Protein AF-B3S9H8-F1 (afdb_monomer)

Solvent-accessible surface area (backbone atoms only — not comparable to full-atom values): 16394 Å² total; per-residue (Å²): 114,69,67,78,84,51,76,17,73,40,35,50,63,44,79,54,96,77,39,76,46,43,51,44,41,94,51,32,35,65,80,36,15,77,39,72,38,52,46,75,79,59,62,29,33,81,78,18,48,66,40,72,44,94,97,41,60,46,39,52,47,41,86,64,30,32,64,79,33,16,76,38,73,58,64,59,43,72,93,58,76,38,28,85,84,22,49,66,38,72,44,100,90,44,60,44,39,48,48,44,91,50,35,36,68,79,38,19,74,41,76,44,52,68,61,46,63,74,67,67,35,32,83,86,22,49,69,39,76,41,102,88,46,58,44,41,53,46,42,74,24,35,33,66,81,32,19,74,42,72,64,47,61,52,56,36,63,63,32,33,83,79,20,50,62,47,77,46,78,56,97,89,39,83,40,60,47,41,50,49,40,92,59,32,33,64,80,34,19,75,37,72,47,70,74,79,74,56,38,52,92,71,60,66,48,25,87,82,38,50,67,42,72,47,102,91,24,60,48,46,48,53,34,102,58,32,38,69,82,36,21,74,41,68,67,53,65,52,76,75,59,65,36,32,61,86,49,77,64,59,40,45,68,42,84,54,97,94,38,59,40,40,48,48,47,95,62,32,37,66,77,33,23,76,41,57,65,78,67,77,80,74,83,84,125

InterPro domains:
  IPR000152 EGF-type aspartate/asparagine hydroxylation site [PS00010] (50-61)
  IPR000152 EGF-type aspartate/asparagine hydroxylation site [PS00010] (211-222)
  IPR000742 EGF-like domain [PF00008] (39-67)
  IPR000742 EGF-like domain [PF00008] (116-146)
  IPR000742 EGF-like domain [PS00022] (22-33)
  IPR000742 EGF-like domain [PS00022] (59-70)
  IPR000742 EGF-like domain [PS00022] (97-108)
  IPR000742 EGF-like domain [PS00022] (136-147)
  IPR000742 EGF-like domain [PS00022] (178-189)
  IPR000742 EGF-like domain [PS00022] (220-231)
  IPR000742 EGF-like domain [PS00022] (262-273)
  IPR000742 EGF-like domain [PS01186] (22-33)
  IPR000742 EGF-like domain [PS01186] (59-70)
  IPR000742 EGF-like domain [PS01186] (136-147)
  IPR000742 EGF-like domain [PS01186] (178-189)
  IPR000742 EGF-like domain [PS50026] (4-34)
  IPR000742 EGF-like domain [PS50026] (35-71)
  IPR000742 EGF-like domain [PS50026] (73-109)
  IPR000742 EGF-like domain [PS50026] (112-148)
  IPR000742 EGF-like domain [PS50026] (150-190)

Mean predicted aligned error: 20.18 Å

pLDDT: mean 82.58, std 9.81, range [40.62, 95.38]

Foldseek 3Di:
DDCVPNLQPAFDWDQDPNDIATDHDQQFDDRSSPH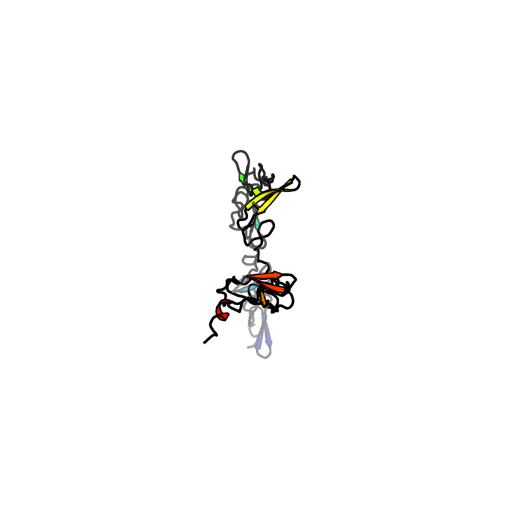GNQCSVVQAPPPWDWDDDVVHIATHADPQFDDRRSPHGNDLCVPQQLPDPWDWDADPVGIATHADPQFDDRSSPDGRDPLCVVHLADDPWDWDDDPVHIATRAQFQADDRRSPHGPADCSNVQAPPPWDWDWDADPNDTHIFTHEDPQFDDRRSPHGCPPPAEACVVVQADPPWDWDGDPRHIAIHEDPQADDRRRPHGDAQPNVPLADCVLVVPWDWDQDPRHTATDEDPQFDDRRRPHGPVVPPPPDD

Nearest PDB structures (foldseek):
  5uk5-assembly1_A  TM=3.755E-01  e=7.671E-18  Rattus norvegicus
  5fm9-assembly1_A-2  TM=3.667E-01  e=2.836E-14  Homo sapiens
  5fma-assembly2_B  TM=3.823E-01  e=6.607E-14  Homo sapiens
  4cuf-assembly1_A  TM=3.836E-01  e=8.236E-11  Homo sapiens
  4d0f-assembly1_A-2  TM=3.810E-01  e=1.601E-10  Homo sapiens

Organism: Trichoplax adhaerens (NCBI:txid10228)

Secondary structure (DSSP, 8-state):
--STT---TTEEEEEETTEEEEEEPTTEESTTS-EE-TTTT----TTPEEEEETTEEEEEPPTTEESTTS-EE--TTTT----TTPEEEEETTEEEEEPPTTEESSSS-EE--GGGSS----TTPEEEE-SSSEEEEPPTTEESTTS-EE--SGGG----TTPEEEEEEETTEEEEEEEPPTTEESTTS-EE-------GGG--S-TTPEEEEETTEEEEE--TTEESTTS-EEPPTTTT--S-GGGTT-PEEEEETTEEEEE--TTEESTTS-EEGGGGGS---

Structure (mmCIF, N/CA/C/O backbone):
data_AF-B3S9H8-F1
#
_entry.id   AF-B3S9H8-F1
#
loop_
_atom_site.group_PDB
_atom_site.id
_atom_site.type_symbol
_atom_site.label_atom_id
_atom_site.label_alt_id
_atom_site.label_comp_id
_atom_site.label_asym_id
_atom_site.label_entity_id
_atom_site.label_seq_id
_atom_site.pdbx_PDB_ins_code
_atom_site.Cartn_x
_atom_site.Cartn_y
_atom_site.Cartn_z
_atom_site.occupancy
_atom_site.B_iso_or_equiv
_atom_site.auth_seq_id
_atom_site.auth_comp_id
_atom_site.auth_asym_id
_atom_site.auth_atom_id
_atom_site.pdbx_PDB_model_num
ATOM 1 N N . GLN A 1 1 ? -71.888 -29.675 36.305 1.00 56.75 1 GLN A N 1
ATOM 2 C CA . GLN A 1 1 ? -71.492 -28.775 37.411 1.00 56.75 1 GLN A CA 1
ATOM 3 C C . GLN A 1 1 ? -72.200 -27.447 37.184 1.00 56.75 1 GLN A C 1
ATOM 5 O O . GLN A 1 1 ? -72.222 -26.997 36.050 1.00 56.75 1 GLN A O 1
ATOM 10 N N . SER A 1 2 ? -72.859 -26.897 38.202 1.00 71.75 2 SER A N 1
ATOM 11 C CA . SER A 1 2 ? -73.504 -25.573 38.150 1.00 71.75 2 SER A CA 1
ATOM 12 C C . SER A 1 2 ? -72.573 -24.557 38.818 1.00 71.75 2 SER A C 1
ATOM 14 O O . SER A 1 2 ? -71.786 -24.966 39.667 1.00 71.75 2 SER A O 1
ATOM 16 N N . CYS A 1 3 ? -72.686 -23.257 38.525 1.00 75.75 3 CYS A N 1
ATOM 17 C CA . CYS A 1 3 ? -71.990 -22.173 39.242 1.00 75.75 3 CYS A CA 1
ATOM 18 C C . CYS A 1 3 ? -72.312 -22.077 40.759 1.00 75.75 3 CYS A C 1
ATOM 20 O O . CYS A 1 3 ? -71.969 -21.086 41.403 1.00 75.75 3 CYS A O 1
ATOM 22 N N . ASN A 1 4 ? -72.942 -23.095 41.355 1.00 69.56 4 ASN A N 1
ATOM 23 C CA . ASN A 1 4 ? -73.129 -23.228 42.795 1.00 69.56 4 ASN A CA 1
ATOM 24 C C . ASN A 1 4 ? -71.764 -23.298 43.494 1.00 69.56 4 ASN A C 1
ATOM 26 O O . ASN A 1 4 ? -71.014 -24.252 43.303 1.00 69.56 4 ASN A O 1
ATOM 30 N N . GLY A 1 5 ? -71.460 -22.277 44.300 1.00 71.12 5 GLY A N 1
ATOM 31 C CA . GLY A 1 5 ? -70.202 -22.153 45.044 1.00 71.12 5 GLY A CA 1
ATOM 32 C C . GLY A 1 5 ? -69.105 -21.325 44.361 1.00 71.12 5 GLY A C 1
ATOM 33 O O . GLY A 1 5 ? -68.002 -21.289 44.885 1.00 71.12 5 GLY A O 1
ATOM 34 N N . ASN A 1 6 ? -69.397 -20.669 43.227 1.00 72.31 6 ASN A N 1
ATOM 35 C CA . ASN A 1 6 ? -68.460 -19.864 42.426 1.00 72.31 6 ASN A CA 1
ATOM 36 C C . ASN A 1 6 ? -67.083 -20.540 42.198 1.00 72.31 6 ASN A C 1
ATOM 38 O O . ASN A 1 6 ? -66.091 -20.158 42.814 1.00 72.31 6 ASN A O 1
ATOM 42 N N . PRO A 1 7 ? -66.990 -21.525 41.286 1.00 83.94 7 PRO A N 1
ATOM 43 C CA . PRO A 1 7 ? -65.743 -22.247 40.997 1.00 83.94 7 PRO A CA 1
ATOM 44 C C . PRO A 1 7 ? -64.641 -21.376 40.363 1.00 83.94 7 PRO A C 1
ATOM 46 O O . PRO A 1 7 ? -63.521 -21.847 40.171 1.00 83.94 7 PRO A O 1
ATOM 49 N N . CYS A 1 8 ? -64.949 -20.125 40.015 1.00 85.38 8 CYS A N 1
ATOM 50 C CA . CYS A 1 8 ? -64.007 -19.158 39.472 1.00 85.38 8 CYS A CA 1
ATOM 51 C C . CYS A 1 8 ? -63.391 -18.362 40.628 1.00 85.38 8 CYS A C 1
ATOM 53 O O . CYS A 1 8 ? -64.054 -17.509 41.214 1.00 85.38 8 CYS A O 1
ATOM 55 N N . MET A 1 9 ? -62.125 -18.635 40.949 1.00 85.94 9 MET A N 1
ATOM 56 C CA . MET A 1 9 ? -61.419 -18.053 42.099 1.00 85.94 9 MET A CA 1
ATOM 57 C C . MET A 1 9 ? -61.404 -16.518 42.025 1.00 85.94 9 MET A C 1
ATOM 59 O O . MET A 1 9 ? -61.872 -15.836 42.931 1.00 85.94 9 MET A O 1
ATOM 63 N N . GLN A 1 10 ? -60.890 -15.982 40.914 1.00 86.06 10 GLN A N 1
ATOM 64 C CA . GLN A 1 10 ? -60.769 -14.546 40.637 1.00 86.06 10 GLN A CA 1
ATOM 65 C C . GLN A 1 10 ? -61.516 -14.198 39.343 1.00 86.06 10 GLN A C 1
ATOM 67 O O . GLN A 1 10 ? -60.935 -13.704 38.374 1.00 86.06 10 GLN A O 1
ATOM 72 N N . GLY A 1 11 ? -62.808 -14.525 39.281 1.00 87.56 11 GLY A N 1
ATOM 73 C CA . GLY A 1 11 ? -63.618 -14.249 38.099 1.00 87.56 11 GLY A CA 1
ATOM 74 C C . GLY A 1 11 ? -65.112 -14.458 38.302 1.00 87.56 11 GLY A C 1
ATOM 75 O O . GLY A 1 11 ? -65.578 -14.827 39.380 1.00 87.56 11 GLY A O 1
ATOM 76 N N . VAL A 1 12 ? -65.855 -14.229 37.224 1.00 88.75 12 VAL A N 1
ATOM 77 C CA . VAL A 1 12 ? -67.304 -14.425 37.156 1.00 88.75 12 VAL A CA 1
ATOM 78 C C . VAL A 1 12 ? -67.599 -15.755 36.464 1.00 88.75 12 VAL A C 1
ATOM 80 O O . VAL A 1 12 ? -67.057 -16.038 35.393 1.00 88.75 12 VAL A O 1
ATOM 83 N N . CYS A 1 13 ? -68.459 -16.569 37.076 1.00 89.31 13 CYS A N 1
ATOM 84 C CA . CYS A 1 13 ? -68.877 -17.873 36.560 1.00 89.31 13 CYS A CA 1
ATOM 85 C C . CYS A 1 13 ? -70.103 -17.767 35.650 1.00 89.31 13 CYS A C 1
ATOM 87 O O . CYS A 1 13 ? -71.072 -17.087 35.987 1.00 89.31 13 CYS A O 1
ATOM 89 N N . TYR A 1 14 ? -70.097 -18.498 34.535 1.00 87.31 14 TYR A N 1
ATOM 90 C CA . TYR A 1 14 ? -71.257 -18.661 33.658 1.00 87.31 14 TYR A CA 1
ATOM 91 C C . TYR A 1 14 ? -71.408 -20.106 33.189 1.00 87.31 14 TYR A C 1
ATOM 93 O O . TYR A 1 14 ? -70.437 -20.808 32.899 1.00 87.31 14 TYR A O 1
ATOM 101 N N . ASN A 1 15 ? -72.667 -20.525 33.073 1.00 8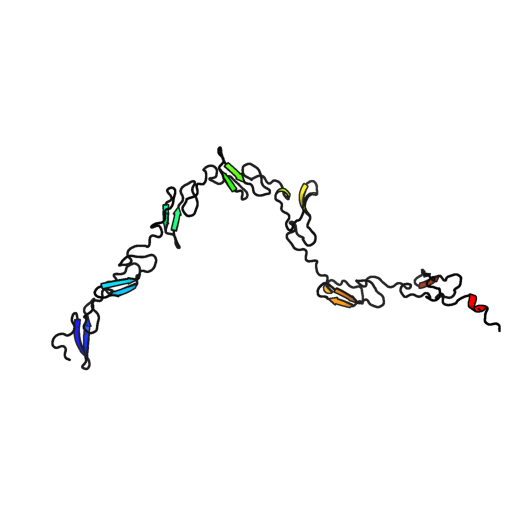5.25 15 ASN A N 1
ATOM 102 C CA . ASN A 1 15 ? -73.047 -21.802 32.488 1.00 85.25 15 ASN A CA 1
ATOM 103 C C . ASN A 1 15 ? -73.297 -21.604 30.988 1.00 85.25 15 ASN A C 1
ATOM 105 O O . ASN A 1 15 ? -74.235 -20.905 30.607 1.00 85.25 15 ASN A O 1
ATOM 109 N N . ILE A 1 16 ? -72.490 -22.238 30.136 1.00 80.62 16 ILE A N 1
ATOM 110 C CA . ILE A 1 16 ? -72.692 -22.244 28.680 1.00 80.62 16 ILE A CA 1
ATOM 111 C C . ILE A 1 16 ? -72.810 -23.697 28.230 1.00 80.62 16 ILE A C 1
ATOM 113 O O . ILE A 1 16 ? -71.872 -24.469 28.400 1.00 80.62 16 ILE A O 1
ATOM 117 N N . GLN A 1 17 ? -73.960 -24.073 27.659 1.00 79.00 17 GLN A N 1
ATOM 118 C CA . GLN A 1 17 ? -74.199 -25.406 27.074 1.00 79.00 17 GLN A CA 1
ATOM 119 C C . GLN A 1 17 ? -73.835 -26.581 28.010 1.00 79.00 17 GLN A C 1
ATOM 121 O O . GLN A 1 17 ? -73.287 -27.592 27.584 1.00 79.00 17 GLN A O 1
ATOM 126 N N . GLY A 1 18 ? -74.118 -26.446 29.310 1.00 73.88 18 GLY A N 1
ATOM 127 C CA . GLY A 1 18 ? -73.823 -27.479 30.312 1.00 73.88 18 GLY A CA 1
ATOM 128 C C . GLY A 1 18 ? -72.367 -27.528 30.799 1.00 73.88 18 GLY A C 1
ATOM 129 O O . GLY A 1 18 ? -72.065 -28.317 31.695 1.00 73.88 18 GLY A O 1
ATOM 130 N N . ALA A 1 19 ? -71.487 -26.668 30.275 1.00 76.75 19 ALA A N 1
ATOM 131 C CA . ALA A 1 19 ? -70.122 -26.477 30.753 1.00 76.75 19 ALA A CA 1
ATOM 132 C C . ALA A 1 19 ? -69.993 -25.189 31.585 1.00 76.75 19 ALA A C 1
ATOM 134 O O . ALA A 1 19 ? -70.615 -24.164 31.293 1.00 76.75 19 ALA A O 1
ATOM 135 N N . VAL A 1 20 ? -69.151 -25.244 32.618 1.00 83.19 20 VAL A N 1
ATOM 136 C CA . VAL A 1 20 ? -68.761 -24.077 33.416 1.00 83.19 20 VAL A CA 1
ATOM 137 C C . VAL A 1 20 ? -67.622 -23.365 32.701 1.00 83.19 20 VAL A C 1
ATOM 139 O O . VAL A 1 20 ? -66.620 -23.993 32.354 1.00 83.19 20 VAL A O 1
ATOM 142 N N . LYS A 1 21 ? -67.753 -22.057 32.494 1.00 87.56 21 LYS A N 1
ATOM 143 C CA . LYS A 1 21 ? -66.672 -21.223 31.966 1.00 87.56 21 LYS A CA 1
ATOM 144 C C . LYS A 1 21 ? -66.528 -19.976 32.845 1.00 87.56 21 LYS A C 1
ATOM 146 O O . LYS A 1 21 ? -67.517 -19.437 33.336 1.00 87.56 21 LYS A O 1
ATOM 151 N N . CYS A 1 22 ? -65.283 -19.571 33.080 1.00 88.88 22 CYS A N 1
ATOM 152 C CA . CYS A 1 22 ? -64.927 -18.450 33.948 1.00 88.88 22 CYS A CA 1
ATOM 153 C C . CYS A 1 22 ? -64.394 -17.273 33.126 1.00 88.88 22 CYS A C 1
ATOM 155 O O . CYS A 1 22 ? -63.537 -17.469 32.260 1.00 88.88 22 CYS A O 1
ATOM 157 N N . LEU A 1 23 ? -64.886 -16.063 33.408 1.00 89.00 23 LEU A N 1
ATOM 158 C CA . LEU A 1 23 ? -64.368 -14.804 32.859 1.00 89.00 23 LEU A CA 1
ATOM 159 C C . LEU A 1 23 ? -63.576 -14.170 33.983 1.00 89.00 23 LEU A C 1
ATOM 161 O O . LEU A 1 23 ? -64.136 -13.766 35.002 1.00 89.00 23 LEU A O 1
ATOM 165 N N . CYS A 1 24 ? -62.267 -14.155 33.814 1.00 87.62 24 CYS A N 1
ATOM 166 C CA . CYS A 1 24 ? -61.367 -13.725 34.862 1.00 87.62 24 CYS A CA 1
ATOM 167 C C . CYS A 1 24 ? -61.393 -12.209 35.029 1.00 87.62 24 CYS A C 1
ATOM 169 O O . CYS A 1 24 ? -61.541 -11.465 34.057 1.00 87.62 24 CYS A O 1
ATOM 171 N N . TYR A 1 25 ? -61.253 -11.758 36.275 1.00 86.06 25 TYR A N 1
ATOM 172 C CA . TYR A 1 25 ? -61.008 -10.353 36.569 1.00 86.06 25 TYR A CA 1
ATOM 173 C C . TYR A 1 25 ? -59.664 -9.912 35.978 1.00 86.06 25 TYR A C 1
ATOM 175 O O . TYR A 1 25 ? -58.796 -10.733 35.668 1.00 86.06 25 TYR A O 1
ATOM 183 N N . TYR A 1 26 ? -59.496 -8.599 35.804 1.00 80.19 26 TYR A N 1
ATOM 184 C CA . TYR A 1 26 ? -58.294 -8.024 35.201 1.00 80.19 26 TYR A CA 1
ATOM 185 C C . TYR A 1 26 ? -57.027 -8.500 35.934 1.00 80.19 26 TYR A C 1
ATOM 187 O O . TYR A 1 26 ? -56.916 -8.329 37.147 1.00 80.19 26 TYR A O 1
ATOM 195 N N . GLY A 1 27 ? -56.077 -9.095 35.202 1.00 77.62 27 GLY A N 1
ATOM 196 C CA . GLY A 1 27 ? -54.845 -9.655 35.774 1.00 77.62 27 GLY A CA 1
ATOM 197 C C . GLY A 1 27 ? -54.936 -11.109 36.251 1.00 77.62 27 GLY A C 1
ATOM 198 O O . GLY A 1 27 ? -54.036 -11.548 36.961 1.00 77.62 27 GLY A O 1
ATOM 199 N N . PHE A 1 28 ? -55.968 -11.869 35.868 1.00 83.81 28 PHE A N 1
ATOM 200 C CA . PHE A 1 28 ? -56.076 -13.310 36.133 1.00 83.81 28 PHE A CA 1
ATOM 201 C C . PHE A 1 28 ? -56.377 -14.104 34.857 1.00 83.81 28 PHE A C 1
ATOM 203 O O . PHE A 1 28 ? -57.061 -13.633 33.952 1.00 83.81 28 PHE A O 1
ATOM 210 N N . THR A 1 29 ? -55.862 -15.330 34.788 1.00 83.44 29 THR A N 1
ATOM 211 C CA . THR A 1 29 ? -55.992 -16.281 33.676 1.00 83.44 29 THR A CA 1
ATOM 212 C C . THR A 1 29 ? -56.168 -17.714 34.202 1.00 83.44 29 THR A C 1
ATOM 214 O O . THR A 1 29 ? -56.100 -17.978 35.406 1.00 83.44 29 THR A O 1
ATOM 217 N N . GLY A 1 30 ? -56.416 -18.660 33.291 1.00 81.31 30 GLY A N 1
ATOM 218 C CA . GLY A 1 30 ? -56.662 -20.071 33.607 1.00 81.31 30 GLY A CA 1
ATOM 219 C C . GLY A 1 30 ? -58.150 -20.439 33.607 1.00 81.31 30 GLY A C 1
ATOM 220 O O . GLY A 1 30 ? -59.022 -19.574 33.616 1.00 81.31 30 GLY A O 1
ATOM 221 N N . GLN A 1 31 ? -58.453 -21.742 33.568 1.00 83.31 31 GLN A N 1
ATOM 222 C CA . GLN A 1 31 ? -59.832 -22.247 33.448 1.00 83.31 31 GLN A CA 1
ATOM 223 C C . GLN A 1 31 ? -60.738 -21.882 34.632 1.00 83.31 31 GLN A C 1
ATOM 225 O O . GLN A 1 31 ? -61.937 -21.705 34.429 1.00 83.31 31 GLN A O 1
ATOM 230 N N . SER A 1 32 ? -60.181 -21.748 35.837 1.00 86.44 32 SER A N 1
ATOM 231 C CA . SER A 1 32 ? -60.884 -21.304 37.046 1.00 86.44 32 SER A CA 1
ATOM 232 C C . SER A 1 32 ? -60.380 -19.949 37.554 1.00 86.44 32 SER A C 1
ATOM 234 O O . SER A 1 32 ? -60.634 -19.586 38.702 1.00 86.44 32 SER A O 1
ATOM 236 N N . CYS A 1 33 ? -59.679 -19.180 36.710 1.00 86.25 33 CYS A N 1
ATOM 237 C CA . CYS A 1 33 ? -59.056 -17.903 37.078 1.00 86.25 33 CYS A CA 1
ATOM 238 C C . CYS A 1 33 ? -58.118 -18.023 38.285 1.00 86.25 33 CYS A C 1
ATOM 240 O O . CYS A 1 33 ? -58.079 -17.160 39.160 1.00 86.25 33 CYS A O 1
ATOM 242 N N . GLN A 1 34 ? -57.405 -19.145 38.355 1.00 83.69 34 GLN A N 1
ATOM 243 C CA . GLN A 1 34 ? -56.527 -19.498 39.462 1.00 83.69 34 GLN A CA 1
ATOM 244 C C . GLN A 1 34 ? -55.112 -18.920 39.324 1.00 83.69 34 GLN A C 1
ATOM 246 O O . GLN A 1 34 ? -54.359 -18.920 40.294 1.00 83.69 34 GLN A O 1
ATOM 251 N N . THR A 1 35 ? -54.731 -18.455 38.131 1.00 81.62 35 THR A N 1
ATOM 252 C CA . THR A 1 35 ? -53.372 -17.993 37.829 1.00 81.62 35 THR A CA 1
ATOM 253 C C . THR A 1 35 ? -53.370 -16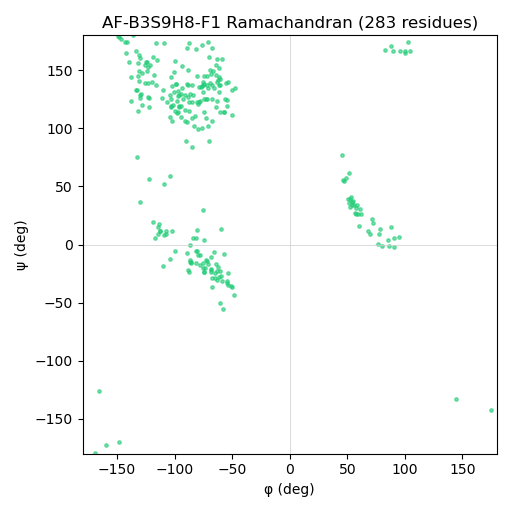.484 37.626 1.00 81.62 35 THR A C 1
ATOM 255 O O . THR A 1 35 ? -54.127 -15.974 36.810 1.00 81.62 35 THR A O 1
ATOM 258 N N . GLY A 1 36 ? -52.520 -15.750 38.346 1.00 82.69 36 GLY A N 1
ATOM 259 C CA . GLY A 1 36 ? -52.294 -14.332 38.055 1.00 82.69 36 GLY A CA 1
ATOM 260 C C . GLY A 1 36 ? -51.628 -14.157 36.687 1.00 82.69 36 GLY A C 1
ATOM 261 O O . GLY A 1 36 ? -50.684 -14.876 36.366 1.00 82.69 36 GLY A O 1
ATOM 262 N N . ASP A 1 37 ? -52.115 -13.219 35.878 1.00 84.44 37 ASP A N 1
ATOM 263 C CA . ASP A 1 37 ? -51.417 -12.740 34.685 1.00 84.44 37 ASP A CA 1
ATOM 264 C C . ASP A 1 37 ? -50.537 -11.552 35.056 1.00 84.44 37 ASP A C 1
ATOM 266 O O . ASP A 1 37 ? -50.937 -10.384 35.021 1.00 84.44 37 ASP A O 1
ATOM 270 N N . TYR A 1 38 ? -49.312 -11.883 35.433 1.00 85.56 38 TYR A N 1
ATOM 271 C CA . TYR A 1 38 ? -48.297 -10.936 35.859 1.00 85.56 38 TYR A CA 1
ATOM 272 C C . TYR A 1 38 ? -47.723 -10.121 34.690 1.00 85.56 38 TYR A C 1
ATOM 274 O O . TYR A 1 38 ? -47.074 -9.104 34.925 1.00 85.56 38 TYR A O 1
ATOM 282 N N . CYS A 1 39 ? -47.979 -10.523 33.441 1.00 88.44 39 CYS A N 1
ATOM 283 C CA . CYS A 1 39 ? -47.561 -9.786 32.249 1.00 88.44 39 CYS A CA 1
ATOM 284 C C . CYS A 1 39 ? -48.560 -8.707 31.812 1.00 88.44 39 CYS A C 1
ATOM 286 O O . CYS A 1 39 ? -48.191 -7.814 31.050 1.00 88.44 39 CYS A O 1
ATOM 288 N N . ASN A 1 40 ? -49.792 -8.739 32.323 1.00 86.81 40 ASN A N 1
ATOM 289 C CA . ASN A 1 40 ? -50.871 -7.827 31.938 1.00 86.81 40 ASN A CA 1
ATOM 290 C C . ASN A 1 40 ? -50.549 -6.335 32.184 1.00 86.81 40 ASN A C 1
ATOM 292 O O . ASN A 1 40 ? -51.046 -5.455 31.487 1.00 86.81 40 ASN A O 1
ATOM 296 N N . SER A 1 41 ? -49.686 -6.025 33.156 1.00 85.69 41 SER A N 1
ATOM 297 C CA . SER A 1 41 ? -49.226 -4.656 33.436 1.00 85.69 41 SER A CA 1
ATOM 298 C C . SER A 1 41 ? -48.050 -4.197 32.560 1.00 85.69 41 SER A C 1
ATOM 300 O O . SER A 1 41 ? -47.532 -3.102 32.774 1.00 85.69 41 SER A O 1
ATOM 302 N N . ASN A 1 42 ? -47.628 -5.002 31.578 1.00 87.81 42 ASN A N 1
ATOM 303 C CA . ASN A 1 42 ? -46.431 -4.784 30.758 1.00 87.81 42 ASN A CA 1
ATOM 304 C C . ASN A 1 42 ? -45.178 -4.464 31.598 1.00 87.81 42 ASN A C 1
ATOM 306 O O . ASN A 1 42 ? -44.544 -3.423 31.404 1.00 87.81 42 ASN A O 1
ATOM 310 N N . PRO A 1 43 ? -44.788 -5.345 32.537 1.00 90.88 43 PRO A N 1
ATOM 311 C CA . PRO A 1 43 ? -43.679 -5.063 33.441 1.00 90.88 43 PRO A CA 1
ATOM 312 C C . PRO A 1 43 ? -42.312 -5.027 32.736 1.00 90.88 43 PRO A C 1
ATOM 314 O O . PRO A 1 43 ? -41.374 -4.426 33.257 1.00 90.88 43 PRO A O 1
ATOM 317 N N . CYS A 1 44 ? -42.178 -5.649 31.559 1.00 94.69 44 CYS A N 1
ATOM 318 C CA . CYS A 1 44 ? -40.941 -5.658 30.781 1.00 94.69 44 CYS A CA 1
ATOM 319 C C . CYS A 1 44 ? -40.796 -4.372 29.957 1.00 94.69 44 CYS A C 1
ATOM 321 O O . CYS A 1 44 ? -41.504 -4.149 28.976 1.00 94.69 44 CYS A O 1
ATOM 323 N N . GLN A 1 45 ? -39.834 -3.533 30.330 1.00 93.31 45 GLN A N 1
ATOM 324 C CA . GLN A 1 45 ? -39.501 -2.299 29.625 1.00 93.31 45 GLN A CA 1
ATOM 325 C C . GLN A 1 45 ? -38.711 -2.580 28.335 1.00 93.31 45 GLN A C 1
ATOM 327 O O . GLN A 1 45 ? -38.290 -3.706 28.065 1.00 93.31 45 GLN A O 1
ATOM 332 N N . ASN A 1 46 ? -38.493 -1.541 27.521 1.00 91.31 46 ASN A N 1
ATOM 333 C CA . ASN A 1 46 ? -37.609 -1.577 26.346 1.00 91.31 46 ASN A CA 1
ATOM 334 C C . ASN A 1 46 ? -37.888 -2.729 25.360 1.00 91.31 46 ASN A C 1
ATOM 336 O O . ASN A 1 46 ? -36.967 -3.307 24.785 1.00 91.31 46 ASN A O 1
ATOM 340 N N . LYS A 1 47 ? -39.175 -3.037 25.146 1.00 92.06 47 LYS A N 1
ATOM 341 C CA . L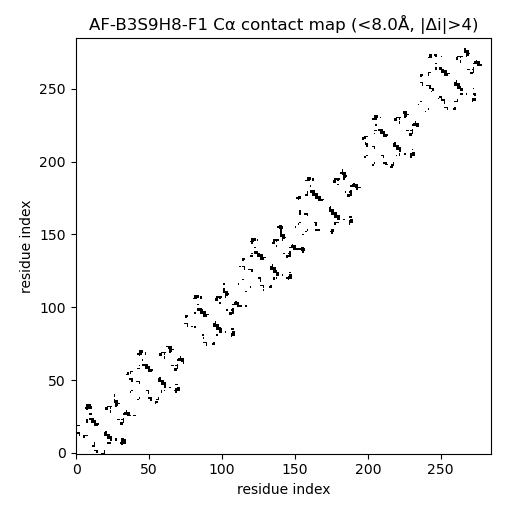YS A 1 47 ? -39.650 -4.111 24.255 1.00 92.06 47 LYS A CA 1
ATOM 342 C C . LYS A 1 47 ? -39.192 -5.517 24.675 1.00 92.06 47 LYS A C 1
ATOM 344 O O . LYS A 1 47 ? -39.081 -6.397 23.825 1.00 92.06 47 LYS A O 1
ATOM 349 N N . GLY A 1 48 ? -38.915 -5.732 25.962 1.00 92.62 48 GLY A N 1
ATOM 350 C CA . GLY A 1 48 ? -38.690 -7.071 26.503 1.00 92.62 48 GLY A CA 1
ATOM 351 C C . GLY A 1 48 ? -39.925 -7.962 26.334 1.00 92.62 48 GLY A C 1
ATOM 352 O O . GLY A 1 48 ? -41.058 -7.493 26.431 1.00 92.62 48 GLY A O 1
ATOM 353 N N . ILE A 1 49 ? -39.702 -9.249 26.081 1.00 94.50 49 ILE A N 1
ATOM 354 C CA . ILE A 1 49 ? -40.764 -10.251 25.945 1.00 94.50 49 ILE A CA 1
ATOM 355 C C . ILE A 1 49 ? -41.119 -10.751 27.348 1.00 94.50 49 ILE A C 1
ATOM 357 O O . ILE A 1 49 ? -40.242 -11.226 28.069 1.00 94.50 49 ILE A O 1
ATOM 361 N N . CYS A 1 50 ? -42.387 -10.624 27.741 1.00 93.38 50 CYS A N 1
ATOM 362 C CA . CYS A 1 50 ? -42.870 -11.065 29.048 1.00 93.38 50 CYS A CA 1
ATOM 363 C C . CYS A 1 50 ? -43.424 -12.488 28.990 1.00 93.38 50 CYS A C 1
ATOM 365 O O . CYS A 1 50 ? -44.229 -12.799 28.112 1.00 93.38 50 CYS A O 1
ATOM 367 N N . SER A 1 51 ? -43.049 -13.309 29.969 1.00 92.44 51 SER A N 1
ATOM 368 C CA . SER A 1 51 ? -43.568 -14.661 30.161 1.00 92.44 51 SER A CA 1
ATOM 369 C C . SER A 1 51 ? -44.032 -14.850 31.603 1.00 92.44 51 SER A C 1
ATOM 371 O O . SER A 1 51 ? -43.285 -14.587 32.547 1.00 92.44 51 SER A O 1
ATOM 373 N N . ASN A 1 52 ? -45.258 -15.340 31.797 1.00 86.81 52 ASN A N 1
ATOM 374 C CA . ASN A 1 52 ? -45.741 -15.709 33.128 1.00 86.81 52 ASN A CA 1
ATOM 375 C C . ASN A 1 52 ? -44.901 -16.867 33.697 1.00 86.81 52 ASN A C 1
ATOM 377 O O . ASN A 1 52 ? -44.502 -17.787 32.986 1.00 86.81 52 ASN A O 1
ATOM 381 N N . SER A 1 53 ? -44.598 -16.804 34.988 1.00 81.94 53 SER A N 1
ATOM 382 C CA . SER A 1 53 ? -43.834 -17.795 35.755 1.00 81.94 53 SER A CA 1
ATOM 383 C C . SER A 1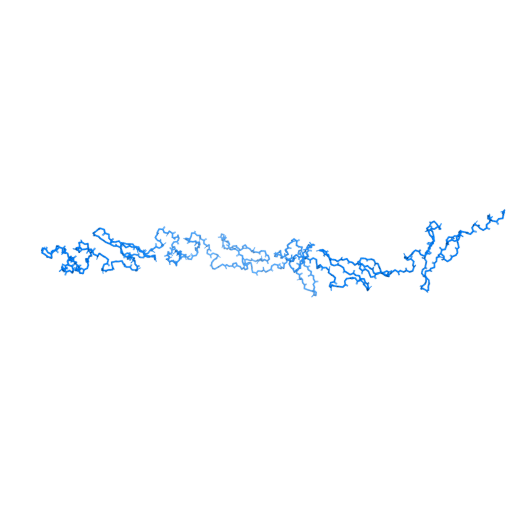 53 ? -44.604 -18.135 37.042 1.00 81.94 53 SER A C 1
ATOM 385 O O . SER A 1 53 ? -45.525 -17.405 37.408 1.00 81.94 53 SER A O 1
ATOM 387 N N . PRO A 1 54 ? -44.301 -19.239 37.749 1.00 80.31 54 PRO A N 1
ATOM 388 C CA . PRO A 1 54 ? -45.047 -19.604 38.953 1.00 80.31 54 PRO A CA 1
ATOM 389 C C . PRO A 1 54 ? -45.020 -18.469 39.990 1.00 80.31 54 PRO A C 1
ATOM 391 O O . PRO A 1 54 ? -43.961 -18.129 40.514 1.00 80.31 54 PRO A O 1
ATOM 394 N N . ASN A 1 55 ? -46.187 -17.878 40.257 1.00 79.44 55 ASN A N 1
ATOM 395 C CA . ASN A 1 55 ? -46.398 -16.725 41.143 1.00 79.44 55 ASN A CA 1
ATOM 396 C C . ASN A 1 55 ? -45.656 -15.418 40.765 1.00 79.44 55 ASN A C 1
ATOM 398 O O . ASN A 1 55 ? -45.537 -14.534 41.614 1.00 79.44 55 ASN A O 1
ATOM 402 N N . ASN A 1 56 ? -45.136 -15.272 39.537 1.00 84.62 56 ASN A N 1
ATOM 403 C CA . ASN A 1 56 ? -44.430 -14.058 39.093 1.00 84.62 56 ASN A CA 1
ATOM 404 C C . ASN A 1 56 ? -44.373 -13.942 37.550 1.00 84.62 56 ASN A C 1
ATOM 406 O O . ASN A 1 56 ? -44.953 -14.749 36.832 1.00 84.62 56 ASN A O 1
ATOM 410 N N . TYR A 1 57 ? -43.632 -12.975 37.012 1.00 88.69 57 TYR A N 1
ATOM 411 C CA . TYR A 1 57 ? -43.264 -12.890 35.595 1.00 88.69 57 TYR A CA 1
ATOM 412 C C . TYR A 1 57 ? -41.748 -13.023 35.403 1.00 88.69 57 TYR A C 1
ATOM 414 O O . TYR A 1 57 ? -40.955 -12.763 36.310 1.00 88.69 57 TYR A O 1
ATOM 422 N N . THR A 1 58 ? -41.335 -13.392 34.194 1.00 92.62 58 THR A N 1
ATOM 423 C CA . THR A 1 58 ? -39.954 -13.289 33.718 1.00 92.62 58 THR A CA 1
ATOM 424 C C . THR A 1 58 ? -39.910 -12.456 32.443 1.00 92.62 58 THR A C 1
ATOM 426 O O . THR A 1 58 ? -40.776 -12.567 31.577 1.00 92.62 58 THR A O 1
ATOM 429 N N . CYS A 1 59 ? -38.897 -11.597 32.335 1.00 94.62 59 CYS A N 1
ATOM 430 C CA . CYS A 1 59 ? -38.662 -10.783 31.150 1.00 94.62 59 CYS A CA 1
ATOM 431 C C . CYS A 1 59 ? -37.458 -11.308 30.372 1.00 94.62 59 CYS A C 1
ATOM 433 O O . CYS A 1 59 ? -36.339 -11.346 30.889 1.00 94.62 59 CYS A O 1
ATOM 435 N N . GLN A 1 60 ? -37.666 -11.642 29.103 1.00 95.38 60 GLN A N 1
ATOM 436 C CA . GLN A 1 60 ? -36.588 -11.853 28.150 1.00 95.38 60 GLN A CA 1
ATOM 437 C C . GLN A 1 60 ? -36.253 -10.518 27.480 1.00 95.38 60 GLN A C 1
ATOM 439 O O . GLN A 1 60 ? -36.997 -10.005 26.642 1.00 95.38 60 GLN A O 1
ATOM 444 N N . CYS A 1 61 ? -35.124 -9.934 27.872 1.00 92.00 61 CYS A N 1
ATOM 445 C CA . CYS A 1 61 ? -34.720 -8.623 27.383 1.00 92.00 61 CYS A CA 1
ATOM 446 C C . CYS A 1 61 ? -34.173 -8.677 25.961 1.00 92.00 61 CYS A C 1
ATOM 448 O O . CYS A 1 61 ? -33.346 -9.523 25.621 1.00 92.00 61 CYS A O 1
ATOM 450 N N . VAL A 1 62 ? -34.600 -7.714 25.147 1.00 88.69 62 VAL A N 1
ATOM 451 C CA . VAL A 1 62 ? -34.019 -7.470 23.829 1.00 88.69 62 VAL A CA 1
ATOM 452 C C . VAL A 1 62 ? -32.715 -6.696 24.010 1.00 88.69 62 VAL A C 1
ATOM 454 O O . VAL A 1 62 ? -32.633 -5.749 24.793 1.00 88.69 62 VAL A O 1
ATOM 457 N N . TYR A 1 63 ? -31.670 -7.097 23.292 1.00 80.62 63 TYR A N 1
ATOM 458 C CA . TYR A 1 63 ? -30.402 -6.374 23.296 1.00 80.62 63 TYR A CA 1
ATOM 459 C C . TYR A 1 63 ? -30.593 -4.932 22.776 1.00 80.62 63 TYR A C 1
ATOM 461 O O . TYR A 1 63 ? -31.270 -4.759 21.761 1.00 80.62 63 TYR A O 1
ATOM 469 N N . PRO A 1 64 ? -29.989 -3.892 23.392 1.00 78.50 64 PRO A N 1
ATOM 470 C CA . PRO A 1 64 ? -28.989 -3.922 24.458 1.00 78.50 64 PRO A CA 1
ATOM 471 C C . PRO A 1 64 ? -29.571 -3.574 25.842 1.00 78.50 64 PRO A C 1
ATOM 473 O O . PRO A 1 64 ? -29.102 -2.630 26.469 1.00 78.50 64 PRO A O 1
ATOM 476 N N . PHE A 1 65 ? -30.564 -4.307 26.350 1.00 86.38 65 PHE A N 1
ATOM 477 C CA . PHE A 1 65 ? -31.122 -4.090 27.694 1.00 86.38 65 PHE A CA 1
ATOM 478 C C . PHE A 1 65 ? -31.006 -5.336 28.580 1.00 86.38 65 PHE A C 1
ATOM 480 O O . PHE A 1 65 ? -30.910 -6.462 28.095 1.00 86.38 65 PHE A O 1
ATOM 487 N N . ARG A 1 66 ? -30.975 -5.128 29.898 1.00 86.12 66 ARG A N 1
ATOM 488 C CA . ARG A 1 66 ? -30.861 -6.155 30.943 1.00 86.12 66 ARG A CA 1
ATOM 489 C C . ARG A 1 66 ? -31.604 -5.728 32.214 1.00 86.12 66 ARG A C 1
ATOM 491 O O . ARG A 1 66 ? -32.112 -4.613 32.307 1.00 86.12 66 ARG A O 1
ATOM 498 N N . GLY A 1 67 ? -31.596 -6.600 33.220 1.00 87.31 67 GLY A N 1
ATOM 499 C CA . GLY A 1 67 ? -32.320 -6.407 34.480 1.00 87.31 67 GLY A CA 1
ATOM 500 C C . GLY A 1 67 ? -33.627 -7.196 34.502 1.00 87.31 67 GLY A C 1
ATOM 501 O O . GLY A 1 67 ? -34.066 -7.693 33.470 1.00 87.31 67 GLY A O 1
ATOM 502 N N . SER A 1 68 ? -34.232 -7.334 35.682 1.00 89.69 68 SER A N 1
ATOM 503 C CA . SER A 1 68 ? -35.448 -8.136 35.889 1.00 89.69 68 SER A CA 1
ATOM 504 C C . SER A 1 68 ? -36.653 -7.644 35.085 1.00 89.69 68 SER A C 1
ATOM 506 O O . SER A 1 68 ? -37.499 -8.448 34.712 1.00 89.69 68 SER A O 1
ATOM 508 N N . SER A 1 69 ? -36.705 -6.346 34.786 1.00 93.06 69 SER A N 1
ATOM 509 C CA . SER A 1 69 ? -37.733 -5.706 33.965 1.00 93.06 69 SER A CA 1
ATOM 510 C C . SER A 1 69 ? -37.151 -5.055 32.709 1.00 93.06 69 SER A C 1
ATOM 512 O O . SER A 1 69 ? -37.785 -4.192 32.111 1.00 93.06 69 SER A O 1
ATOM 514 N N . CYS A 1 70 ? -35.940 -5.441 32.289 1.00 92.25 70 CYS A N 1
ATOM 515 C CA . CYS A 1 70 ? -35.247 -4.866 31.126 1.00 92.25 70 CYS A CA 1
ATOM 516 C C . CYS A 1 70 ? -35.040 -3.344 31.196 1.00 92.25 70 CYS A C 1
ATOM 518 O O . CYS A 1 70 ? -34.936 -2.667 30.174 1.00 92.25 70 CYS A O 1
ATOM 520 N N . GLN A 1 71 ? -34.966 -2.807 32.411 1.00 91.06 71 GLN A N 1
ATOM 521 C CA . GLN A 1 71 ? -34.850 -1.383 32.708 1.00 91.06 71 GLN A CA 1
ATOM 522 C C . GLN A 1 71 ? -33.415 -0.847 32.599 1.00 91.06 71 GLN A C 1
ATOM 524 O O . GLN A 1 71 ? -33.199 0.362 32.560 1.00 91.06 71 GLN A O 1
ATOM 529 N N . ILE A 1 72 ? -32.415 -1.733 32.574 1.00 83.94 72 ILE A N 1
ATOM 530 C CA . ILE A 1 72 ? -31.001 -1.358 32.620 1.00 83.94 72 ILE A CA 1
ATOM 531 C C . ILE A 1 72 ? -30.411 -1.470 31.210 1.00 83.94 72 ILE A C 1
ATOM 533 O O . ILE A 1 72 ? -30.362 -2.576 30.672 1.00 83.94 72 ILE A O 1
ATOM 537 N N . PRO A 1 73 ? -29.898 -0.391 30.600 1.00 80.62 73 PRO A N 1
ATOM 538 C CA . PRO A 1 73 ? -29.135 -0.513 29.365 1.00 80.62 73 PRO A CA 1
ATOM 539 C C . PRO A 1 73 ? -27.860 -1.340 29.593 1.00 80.62 73 PRO A C 1
ATOM 541 O O . PRO A 1 73 ? -27.201 -1.272 30.636 1.00 80.62 73 PRO A O 1
ATOM 544 N N . TYR A 1 74 ? -27.510 -2.164 28.614 1.00 77.38 74 TYR A N 1
ATOM 545 C CA . TYR A 1 74 ? -26.300 -2.968 28.620 1.00 77.38 74 TYR A CA 1
ATOM 546 C C . TYR A 1 74 ? -25.100 -2.043 28.420 1.00 77.38 74 TYR A C 1
ATOM 548 O O . TYR A 1 74 ? -24.810 -1.593 27.311 1.00 77.38 74 TYR A O 1
ATOM 556 N N . ASP A 1 75 ? -24.405 -1.748 29.514 1.00 75.50 75 ASP A N 1
ATOM 557 C CA . ASP A 1 75 ? -23.180 -0.968 29.473 1.00 75.50 75 ASP A CA 1
ATOM 558 C C . ASP A 1 75 ? -22.023 -1.834 28.968 1.00 75.50 75 ASP A C 1
ATOM 560 O O . ASP A 1 75 ? -21.442 -2.633 29.705 1.00 75.50 75 ASP A O 1
ATOM 564 N N . LYS A 1 76 ? -21.693 -1.662 27.687 1.00 76.25 76 LYS A N 1
ATOM 565 C CA . LYS A 1 76 ? -20.565 -2.343 27.046 1.00 76.25 76 LYS A CA 1
ATOM 566 C C . LYS A 1 76 ? -19.208 -1.869 27.578 1.00 76.25 76 LYS A C 1
ATOM 568 O O . LYS A 1 76 ? -18.219 -2.507 27.255 1.00 76.25 76 LYS A O 1
ATOM 573 N N . CYS A 1 77 ? -19.145 -0.790 28.363 1.00 79.75 77 CYS A N 1
ATOM 574 C CA . CYS A 1 77 ? -17.925 -0.315 29.018 1.00 79.75 77 CYS A CA 1
ATOM 575 C C . CYS A 1 77 ? -17.665 -0.971 30.377 1.00 79.75 77 CYS A C 1
ATOM 577 O O . CYS A 1 77 ? -16.565 -0.857 30.922 1.00 79.75 77 CYS A O 1
ATOM 579 N N . ARG A 1 78 ? -18.654 -1.669 30.946 1.00 77.44 78 ARG A N 1
ATOM 580 C CA . ARG A 1 78 ? -18.522 -2.284 32.265 1.00 77.44 78 ARG A CA 1
ATOM 581 C C . ARG A 1 78 ? -17.443 -3.372 32.248 1.00 77.44 78 ARG A C 1
ATOM 583 O O . ARG A 1 78 ? -17.583 -4.376 31.560 1.00 77.44 78 ARG A O 1
ATOM 590 N N . GLY A 1 79 ? -16.396 -3.182 33.054 1.00 72.31 79 GLY A N 1
ATOM 591 C CA . GLY A 1 79 ? -15.258 -4.103 33.151 1.00 72.31 79 GLY A CA 1
ATOM 592 C C . GLY A 1 79 ? -14.164 -3.879 32.104 1.00 72.31 79 GLY A C 1
ATOM 593 O O . GLY A 1 79 ? -13.200 -4.637 32.086 1.00 72.31 79 GLY A O 1
ATOM 594 N N . ILE A 1 80 ? -14.284 -2.850 31.258 1.00 76.12 80 ILE A N 1
ATOM 595 C CA . ILE A 1 80 ? -13.271 -2.510 30.255 1.00 76.12 80 ILE A CA 1
ATOM 596 C C . ILE A 1 80 ? -12.375 -1.393 30.794 1.00 76.12 80 ILE A C 1
ATOM 598 O O . ILE A 1 80 ? -12.842 -0.261 30.952 1.00 76.12 80 ILE A O 1
ATOM 602 N N . PRO A 1 81 ? -11.087 -1.667 31.059 1.00 80.00 81 PRO A N 1
ATOM 603 C CA . PRO A 1 81 ? -10.166 -0.661 31.553 1.00 80.00 81 PRO A CA 1
ATOM 604 C C . PRO A 1 81 ? -9.580 0.112 30.370 1.00 80.00 81 PRO A C 1
ATOM 606 O O . PRO A 1 81 ? -8.487 -0.197 29.897 1.00 80.00 81 PRO A O 1
ATOM 609 N N . CYS A 1 82 ? -10.293 1.128 29.876 1.00 90.06 82 CYS A N 1
ATOM 610 C CA . CYS A 1 82 ? -9.619 2.154 29.081 1.00 90.06 82 CYS A CA 1
ATOM 611 C C . CYS A 1 82 ? -8.476 2.736 29.934 1.00 90.06 82 CYS A C 1
ATOM 613 O O . CYS A 1 82 ? -8.687 3.133 31.081 1.00 90.06 82 CYS A O 1
ATOM 615 N N . GLN A 1 83 ? -7.259 2.720 29.405 1.00 91.25 83 GLN A N 1
ATOM 616 C CA . GLN A 1 83 ? -6.041 3.059 30.132 1.00 91.25 83 GLN A CA 1
ATOM 617 C C . GLN A 1 83 ? -5.729 4.555 30.031 1.00 91.25 83 GLN A C 1
ATOM 619 O O . GLN A 1 83 ? -6.330 5.288 29.246 1.00 91.25 83 GLN A O 1
ATOM 624 N N . ASN A 1 84 ? -4.773 5.016 30.841 1.00 90.81 84 ASN A N 1
ATOM 625 C CA . ASN A 1 84 ? -4.163 6.346 30.723 1.00 90.81 84 ASN A CA 1
ATOM 626 C C . ASN A 1 84 ? -5.158 7.525 30.754 1.00 90.81 84 ASN A C 1
ATOM 628 O O . ASN A 1 84 ? -4.958 8.537 30.088 1.00 90.81 84 ASN A O 1
ATOM 632 N N . GLY A 1 85 ? -6.243 7.400 31.527 1.00 87.50 85 GLY A N 1
ATOM 633 C CA . GLY A 1 85 ? -7.268 8.443 31.662 1.00 87.50 85 GLY A CA 1
ATOM 634 C C . GLY A 1 85 ? -8.256 8.518 30.492 1.00 87.50 85 GLY A C 1
ATOM 635 O O . GLY A 1 85 ? -8.993 9.496 30.369 1.00 87.50 85 GLY A O 1
ATOM 636 N N . ALA A 1 86 ? -8.286 7.506 29.622 1.00 92.50 86 ALA A N 1
ATOM 637 C CA . ALA A 1 86 ? -9.242 7.432 28.528 1.00 92.50 86 ALA A CA 1
ATOM 638 C C . ALA A 1 86 ? -10.683 7.206 29.009 1.00 92.50 86 ALA A C 1
ATOM 640 O O . ALA A 1 86 ? -10.948 6.508 29.987 1.00 92.50 86 ALA A O 1
ATOM 641 N N . THR A 1 87 ? -11.637 7.785 28.276 1.00 91.06 87 THR A N 1
ATOM 642 C CA . THR A 1 87 ? -13.072 7.655 28.574 1.00 91.06 87 THR A CA 1
ATOM 643 C C . THR A 1 87 ? -13.692 6.568 27.706 1.00 91.06 87 THR A C 1
ATOM 645 O O . THR A 1 87 ? -13.632 6.652 26.479 1.00 91.06 87 THR A O 1
ATOM 648 N N . CYS A 1 88 ? -14.326 5.564 28.311 1.00 89.81 88 CYS A N 1
ATOM 649 C CA . CYS A 1 88 ? -15.063 4.559 27.549 1.00 89.81 88 CYS A CA 1
ATOM 650 C C . CYS A 1 88 ? -16.416 5.100 27.076 1.00 89.81 88 CYS A C 1
ATOM 652 O O . CYS A 1 88 ? -17.157 5.707 27.849 1.00 89.81 88 CYS A O 1
ATOM 654 N N . ARG A 1 89 ? -16.762 4.843 25.812 1.00 87.44 89 ARG A N 1
ATOM 655 C CA . ARG A 1 89 ? -18.100 5.087 25.265 1.00 87.44 89 ARG A CA 1
ATOM 656 C C . ARG A 1 89 ? -18.657 3.819 24.635 1.00 87.44 89 ARG A C 1
ATOM 658 O O . ARG A 1 89 ? -17.951 3.099 23.926 1.00 87.44 89 ARG A O 1
ATOM 665 N N . THR A 1 90 ? -19.943 3.566 24.854 1.00 80.19 90 THR A N 1
ATOM 666 C CA . THR A 1 90 ? -20.668 2.515 24.141 1.00 80.19 90 THR A CA 1
ATOM 667 C C . THR A 1 90 ? -20.797 2.890 22.659 1.00 80.19 90 THR A C 1
ATOM 669 O O . THR A 1 90 ? -21.045 4.042 22.305 1.00 80.19 90 THR A O 1
ATOM 672 N N . PHE A 1 91 ? -20.583 1.919 21.772 1.00 77.06 91 PHE A N 1
ATOM 673 C CA . PHE A 1 91 ? -20.634 2.077 20.315 1.00 77.06 91 PHE A CA 1
ATOM 674 C C . PHE A 1 91 ? -21.530 0.985 19.701 1.00 77.06 91 PHE A C 1
ATOM 676 O O . PHE A 1 91 ? -21.790 -0.043 20.342 1.00 77.06 91 PHE A O 1
ATOM 683 N N . TRP A 1 92 ? -22.019 1.185 18.468 1.00 71.62 92 TRP A N 1
ATOM 684 C CA . TRP A 1 92 ? -23.091 0.359 17.873 1.00 71.62 92 TRP A CA 1
ATOM 685 C C . TRP A 1 92 ? -22.850 -1.156 18.021 1.00 71.62 92 TRP A C 1
ATOM 687 O O . TRP A 1 92 ? -23.726 -1.874 18.501 1.00 71.62 92 TRP A O 1
ATOM 697 N N . PHE A 1 93 ? -21.617 -1.617 17.791 1.00 68.56 93 PHE A N 1
ATOM 698 C CA . PHE A 1 93 ? -21.227 -3.030 17.907 1.00 68.56 93 PHE A CA 1
ATOM 699 C C . PHE A 1 93 ? -20.244 -3.348 19.047 1.00 68.56 93 PHE A C 1
ATOM 701 O O . PHE A 1 93 ? -19.738 -4.460 19.120 1.00 68.56 93 PHE A O 1
ATOM 708 N N . GLY A 1 94 ? -19.988 -2.427 19.981 1.00 77.94 94 GLY A N 1
ATOM 709 C CA . GLY A 1 94 ? -18.985 -2.671 21.025 1.00 77.94 94 GLY A CA 1
ATOM 710 C C . GLY A 1 94 ? -18.735 -1.470 21.924 1.00 77.94 94 GLY A C 1
ATOM 711 O O . GLY A 1 94 ? -19.650 -0.718 22.248 1.00 77.94 94 GLY A O 1
ATOM 712 N N . PHE A 1 95 ? -17.486 -1.274 22.310 1.00 85.44 95 PHE A N 1
ATOM 713 C CA . PHE A 1 95 ? -17.034 -0.104 23.050 1.00 85.44 95 PHE A CA 1
ATOM 714 C C . PHE A 1 95 ? -15.989 0.649 22.226 1.00 85.44 95 PHE A C 1
ATOM 716 O O . PHE A 1 95 ? -15.397 0.101 21.294 1.00 85.44 95 PHE A O 1
ATOM 723 N N . LYS A 1 96 ? -15.759 1.911 22.572 1.00 88.19 96 LYS A N 1
ATOM 724 C CA . LYS A 1 96 ? -14.652 2.704 22.050 1.00 88.19 96 LYS A CA 1
ATOM 725 C C . LYS A 1 96 ? -14.038 3.495 23.195 1.00 88.19 96 LYS A C 1
ATOM 727 O O . LYS A 1 96 ? -14.741 4.266 23.848 1.00 88.19 96 LYS A O 1
ATOM 732 N N . CYS A 1 97 ? -12.740 3.325 23.420 1.00 92.25 97 CYS A N 1
ATOM 733 C CA . CYS A 1 97 ? -11.996 4.202 24.312 1.00 92.25 97 CYS A CA 1
ATOM 734 C C . CYS A 1 97 ? -11.673 5.505 23.571 1.00 92.25 97 CYS A C 1
ATOM 736 O O . CYS A 1 97 ? -11.081 5.508 22.491 1.00 92.25 97 CYS A O 1
ATOM 738 N N . GLN A 1 98 ? -12.110 6.628 24.128 1.00 92.62 98 GLN A N 1
ATOM 739 C CA . GLN A 1 98 ? -11.719 7.951 23.672 1.00 92.62 98 GLN A CA 1
ATOM 740 C C . GLN A 1 98 ? -10.374 8.290 24.312 1.00 92.62 98 GLN A C 1
ATOM 742 O O . GLN A 1 98 ? -10.317 8.627 25.497 1.00 92.62 98 GLN A O 1
ATOM 747 N N . CYS A 1 99 ? -9.305 8.164 23.525 1.00 91.62 99 CYS A N 1
ATOM 748 C CA . CYS A 1 99 ? -7.952 8.386 24.013 1.00 91.62 99 CYS A CA 1
ATOM 749 C C . CYS A 1 99 ? -7.680 9.872 24.274 1.00 91.62 99 CYS A C 1
ATOM 751 O O . CYS A 1 99 ? -8.063 10.715 23.455 1.00 91.62 99 CYS A O 1
ATOM 753 N N . PRO A 1 100 ? -7.017 10.204 25.395 1.00 89.06 100 PRO A N 1
ATOM 754 C CA . PRO A 1 100 ? -6.498 11.539 25.625 1.00 89.06 100 PRO A CA 1
ATOM 755 C C . PRO A 1 100 ? -5.356 11.848 24.652 1.00 89.06 100 PRO A C 1
ATOM 757 O O . PRO A 1 100 ? -4.845 10.975 23.944 1.00 89.06 100 PRO A O 1
ATOM 760 N N . GLN A 1 101 ? -4.957 13.119 24.609 1.00 84.88 101 GLN A N 1
ATOM 761 C CA . GLN A 1 101 ? -3.836 13.549 23.781 1.00 84.88 101 GLN A CA 1
ATOM 762 C C . GLN A 1 101 ? -2.590 12.722 24.123 1.00 84.88 101 GLN A C 1
ATOM 764 O O . GLN A 1 101 ? -2.328 12.463 25.296 1.00 84.88 101 GLN A O 1
ATOM 769 N N . TYR A 1 102 ? -1.831 12.335 23.093 1.00 85.56 102 TYR A N 1
ATOM 770 C CA . TYR A 1 102 ? -0.616 11.517 23.214 1.00 85.56 102 TYR A CA 1
ATOM 771 C C . TYR A 1 102 ? -0.855 10.043 23.573 1.00 85.56 102 TYR A C 1
ATOM 773 O O . TYR A 1 102 ? 0.083 9.367 23.974 1.00 85.56 102 TYR A O 1
ATOM 781 N N . TYR A 1 103 ? -2.068 9.515 23.393 1.00 87.94 103 TYR A N 1
ATOM 782 C CA . TYR A 1 103 ? -2.346 8.084 23.537 1.00 87.94 103 TYR A CA 1
ATOM 783 C C . TYR A 1 103 ? -3.132 7.529 22.348 1.00 87.94 103 TYR A C 1
ATOM 785 O O . TYR A 1 103 ? -3.928 8.227 21.719 1.00 87.94 103 TYR A O 1
ATOM 793 N N . THR A 1 104 ? -2.905 6.256 22.042 1.00 87.12 104 THR A N 1
ATOM 794 C CA . THR A 1 104 ? -3.573 5.498 20.979 1.00 87.12 104 THR A CA 1
ATOM 795 C C . THR A 1 104 ? -3.674 4.019 21.352 1.00 87.12 104 THR A C 1
ATOM 797 O O . THR A 1 104 ? -3.211 3.603 22.414 1.00 87.12 104 THR A O 1
ATOM 800 N N . GLY A 1 105 ? -4.277 3.223 20.476 1.00 87.00 105 GLY A N 1
ATOM 801 C CA . GLY A 1 105 ? -4.591 1.818 20.715 1.00 87.00 105 GLY A CA 1
ATOM 802 C C . GLY A 1 105 ? -6.067 1.610 21.038 1.00 87.00 105 GLY A C 1
ATOM 803 O O . GLY A 1 105 ? -6.841 2.563 21.160 1.00 87.00 105 GLY A O 1
ATOM 804 N N . LEU A 1 106 ? -6.470 0.346 21.147 1.00 88.94 106 LEU A N 1
ATOM 805 C CA . LEU A 1 106 ? -7.869 -0.017 21.397 1.00 88.94 106 LEU A CA 1
ATOM 806 C C . LEU A 1 106 ? -8.317 0.406 22.802 1.00 88.94 106 LEU A C 1
ATOM 808 O O . LEU A 1 106 ? -9.461 0.827 22.991 1.00 88.94 106 LEU A O 1
ATOM 812 N N . LEU A 1 107 ? -7.406 0.299 23.769 1.00 91.81 107 LEU A N 1
ATOM 813 C CA . LEU A 1 107 ? -7.595 0.658 25.170 1.00 91.81 107 LEU A CA 1
ATOM 814 C C . LEU A 1 107 ? -6.834 1.935 25.539 1.00 91.81 107 LEU A C 1
ATOM 816 O O . LEU A 1 107 ? -6.783 2.279 26.715 1.00 91.81 107 LEU A O 1
ATOM 820 N N . CYS A 1 108 ? -6.276 2.656 24.563 1.00 92.06 108 CYS A N 1
ATOM 821 C CA . CYS A 1 108 ? -5.414 3.820 24.787 1.00 92.06 108 CYS A CA 1
ATOM 822 C C . CYS A 1 108 ? -4.141 3.492 25.587 1.00 92.06 108 CYS A C 1
ATOM 824 O O . CYS A 1 108 ? -3.622 4.323 26.332 1.00 92.06 108 CYS A O 1
ATOM 826 N N . GLU A 1 109 ? -3.653 2.264 25.440 1.00 91.25 109 GLU A N 1
ATOM 827 C CA . GLU A 1 109 ? -2.483 1.700 26.110 1.00 91.25 109 GLU A CA 1
ATOM 828 C C . GLU A 1 109 ? -1.154 2.232 25.558 1.00 91.25 109 GLU A C 1
ATOM 830 O O . GLU A 1 109 ? -0.142 2.229 26.255 1.00 91.25 109 GLU A O 1
ATOM 835 N N . THR A 1 110 ? -1.145 2.708 24.311 1.00 85.00 110 THR A N 1
ATOM 836 C CA . THR A 1 110 ? 0.084 3.116 23.626 1.00 85.00 110 THR A CA 1
ATOM 837 C C . THR A 1 110 ? 0.286 4.616 23.752 1.00 85.00 110 THR A C 1
ATOM 839 O O . THR A 1 110 ? -0.516 5.396 23.242 1.00 85.00 110 THR A O 1
ATOM 842 N N . TYR A 1 111 ? 1.383 5.033 24.381 1.00 82.75 111 TYR A N 1
ATOM 843 C CA . TYR A 1 111 ? 1.802 6.432 24.396 1.00 82.75 111 TYR A CA 1
ATOM 844 C C . TYR A 1 111 ? 2.382 6.838 23.033 1.00 82.75 111 TYR A C 1
ATOM 846 O O . TYR A 1 111 ? 3.322 6.218 22.535 1.00 82.75 111 TYR A O 1
ATOM 854 N N . ILE A 1 112 ? 1.845 7.902 22.437 1.00 77.31 112 ILE A N 1
ATOM 855 C CA . ILE A 1 112 ? 2.439 8.584 21.288 1.00 77.31 112 ILE A CA 1
ATOM 856 C C . ILE A 1 112 ? 3.213 9.777 21.825 1.00 77.31 112 ILE A C 1
ATOM 858 O O . ILE A 1 112 ? 2.622 10.736 22.315 1.00 77.31 112 ILE A O 1
ATOM 862 N N . ALA A 1 113 ? 4.533 9.754 21.685 1.00 77.56 113 ALA A N 1
ATOM 863 C CA . ALA A 1 113 ? 5.358 10.869 22.113 1.00 77.56 113 ALA A CA 1
ATOM 864 C C . ALA A 1 113 ? 4.903 12.200 21.510 1.00 77.56 113 ALA A C 1
ATOM 866 O O . ALA A 1 113 ? 4.577 12.286 20.324 1.00 77.56 113 ALA A O 1
ATOM 867 N N . LYS A 1 114 ? 4.937 13.255 22.331 1.00 80.00 114 LYS A N 1
ATOM 868 C CA . LYS A 1 114 ? 4.518 14.613 21.957 1.00 80.00 114 LYS A CA 1
ATOM 869 C C . LYS A 1 114 ? 5.156 15.107 20.656 1.00 80.00 114 LYS A C 1
ATOM 871 O O . LYS A 1 114 ? 4.489 15.770 19.872 1.00 80.00 114 LYS A O 1
ATOM 876 N N . ALA A 1 115 ? 6.411 14.736 20.409 1.00 84.19 115 ALA A N 1
ATOM 877 C CA . ALA A 1 115 ? 7.143 15.095 19.199 1.00 84.19 115 ALA A CA 1
ATOM 878 C C . ALA A 1 115 ? 6.521 14.532 17.899 1.00 84.19 115 ALA A C 1
ATOM 880 O O . ALA A 1 115 ? 6.773 15.063 16.824 1.00 84.19 115 ALA A O 1
ATOM 881 N N . CYS A 1 116 ? 5.671 13.503 17.991 1.00 87.62 116 CYS A N 1
ATOM 882 C CA . CYS A 1 116 ? 4.982 12.878 16.861 1.00 87.62 116 CYS A CA 1
ATOM 883 C C . CYS A 1 116 ? 3.504 13.301 16.714 1.00 87.62 116 CYS A C 1
ATOM 885 O O . CYS A 1 116 ? 2.770 12.663 15.955 1.00 87.62 116 CYS A O 1
ATOM 887 N N . VAL A 1 117 ? 3.029 14.331 17.434 1.00 83.44 117 VAL A N 1
ATOM 888 C CA . VAL A 1 117 ? 1.619 14.771 17.385 1.00 83.44 117 VAL A CA 1
ATOM 889 C C . VAL A 1 117 ? 1.504 16.296 17.198 1.00 83.44 117 VAL A C 1
ATOM 891 O O . VAL A 1 117 ? 1.835 17.035 18.126 1.00 83.44 117 VAL A O 1
ATOM 894 N N . PRO A 1 118 ? 0.953 16.786 16.063 1.00 84.25 118 PRO A N 1
ATOM 895 C CA . PRO A 1 118 ? 0.546 16.022 14.874 1.00 84.25 118 PRO A CA 1
ATOM 896 C C . PRO A 1 118 ? 1.755 15.366 14.188 1.00 84.25 118 PRO A C 1
ATOM 898 O O . PRO A 1 118 ? 2.867 15.859 14.336 1.00 84.25 118 PRO A O 1
ATOM 901 N N . ASN A 1 119 ? 1.544 14.267 13.450 1.00 88.31 119 ASN A N 1
ATOM 902 C CA . ASN A 1 119 ? 2.644 13.523 12.821 1.00 88.31 119 ASN A CA 1
ATOM 903 C C . ASN A 1 119 ? 3.462 14.453 11.895 1.00 88.31 119 ASN A C 1
ATOM 905 O O . ASN A 1 119 ? 2.911 14.929 10.896 1.00 88.31 119 ASN A O 1
ATOM 909 N N . PRO A 1 120 ? 4.743 14.734 12.213 1.00 91.75 120 PRO A N 1
ATOM 910 C CA . PRO A 1 120 ? 5.574 15.633 11.415 1.00 91.75 120 PRO A CA 1
ATOM 911 C C . PRO A 1 120 ? 6.059 14.982 10.112 1.00 91.75 120 PRO A C 1
ATOM 913 O O . PRO A 1 120 ? 6.410 15.689 9.164 1.00 91.75 120 PRO A O 1
ATOM 916 N N . CYS A 1 121 ? 6.058 13.649 10.045 1.00 93.88 121 CYS A N 1
ATOM 917 C CA . CYS A 1 121 ? 6.544 12.882 8.909 1.00 93.88 121 CYS A CA 1
ATOM 918 C C . CYS A 1 121 ? 5.554 12.922 7.734 1.00 93.88 121 CYS A C 1
ATOM 920 O O . CYS A 1 121 ? 4.335 12.844 7.907 1.00 93.88 121 CYS A O 1
ATOM 922 N N . ARG A 1 122 ? 6.079 13.039 6.513 1.00 92.12 122 ARG A N 1
ATOM 923 C CA . ARG A 1 122 ? 5.320 13.107 5.256 1.00 92.12 122 ARG A CA 1
ATOM 924 C C . ARG A 1 122 ? 5.488 11.824 4.440 1.00 92.12 122 ARG A C 1
ATOM 926 O O . ARG A 1 122 ? 6.258 10.942 4.799 1.00 92.12 122 ARG A O 1
ATOM 933 N N . ASN A 1 123 ? 4.730 11.713 3.348 1.00 86.69 123 ASN A N 1
ATOM 934 C CA . ASN A 1 123 ? 4.879 10.655 2.338 1.00 86.69 123 ASN A CA 1
ATOM 935 C C . ASN A 1 123 ? 4.838 9.215 2.895 1.00 86.69 123 ASN A C 1
ATOM 937 O O . ASN A 1 123 ? 5.553 8.334 2.432 1.00 86.69 123 ASN A O 1
ATOM 941 N N . GLY A 1 124 ? 3.992 8.978 3.905 1.00 87.06 124 GLY A N 1
ATOM 942 C CA . GLY A 1 124 ? 3.810 7.653 4.508 1.00 87.06 124 GLY A CA 1
ATOM 943 C C . GLY A 1 124 ? 4.918 7.222 5.475 1.00 87.06 124 GLY A C 1
ATOM 944 O O . GLY A 1 124 ? 4.930 6.068 5.893 1.00 87.06 124 GLY A O 1
ATOM 945 N N . ALA A 1 125 ? 5.834 8.120 5.843 1.00 91.38 125 ALA A N 1
ATOM 946 C CA . ALA A 1 125 ? 6.894 7.830 6.801 1.00 91.38 125 ALA A CA 1
ATOM 947 C C . ALA A 1 125 ? 6.374 7.632 8.238 1.00 91.38 125 ALA A C 1
ATOM 949 O O . ALA A 1 125 ? 5.375 8.228 8.659 1.00 91.38 125 ALA A O 1
ATOM 950 N N . VAL A 1 126 ? 7.089 6.804 9.004 1.00 91.19 126 VAL A N 1
ATOM 951 C CA . VAL A 1 126 ? 6.744 6.456 10.393 1.00 91.19 126 VAL A CA 1
ATOM 952 C C . VAL A 1 126 ? 7.519 7.350 11.359 1.00 91.19 126 VAL A C 1
ATOM 954 O O . VAL A 1 126 ? 8.740 7.451 11.261 1.00 91.19 126 VAL A O 1
ATOM 957 N N . CYS A 1 127 ? 6.818 7.986 12.301 1.00 91.81 127 CYS A N 1
ATOM 958 C CA . CYS A 1 127 ? 7.438 8.818 13.331 1.00 91.81 127 CYS A CA 1
ATOM 959 C C . CYS A 1 127 ? 7.857 7.980 14.538 1.00 91.81 127 CYS A C 1
ATOM 961 O O . CYS A 1 127 ? 7.038 7.260 15.110 1.00 91.81 127 CYS A O 1
ATOM 963 N N . TYR A 1 128 ? 9.107 8.139 14.957 1.00 88.50 128 TYR A N 1
ATOM 964 C CA . TYR A 1 128 ? 9.647 7.587 16.190 1.00 88.50 128 TYR A CA 1
ATOM 965 C C . TYR A 1 128 ? 10.059 8.724 17.135 1.00 88.50 128 TYR A C 1
ATOM 967 O O . TYR A 1 128 ? 10.673 9.697 16.687 1.00 88.50 128 TYR A O 1
ATOM 975 N N . PRO A 1 129 ? 9.764 8.627 18.442 1.00 82.94 129 PRO A N 1
ATOM 976 C CA . PRO A 1 129 ? 10.327 9.548 19.419 1.00 82.94 129 PRO A CA 1
ATOM 977 C C . PRO A 1 129 ? 11.849 9.483 19.449 1.00 82.94 129 PRO A C 1
ATOM 979 O O . PRO A 1 129 ? 12.430 8.402 19.378 1.00 82.94 129 PRO A O 1
ATOM 982 N N . ASN A 1 130 ? 12.487 10.634 19.635 1.00 79.44 130 ASN A N 1
ATOM 983 C CA . ASN A 1 130 ? 13.912 10.733 19.919 1.00 79.44 130 ASN A CA 1
ATOM 984 C C . ASN A 1 130 ? 14.107 11.512 21.233 1.00 79.44 130 ASN A C 1
ATOM 986 O O . ASN A 1 130 ? 13.239 12.286 21.627 1.00 79.44 130 ASN A O 1
ATOM 990 N N . ILE A 1 131 ? 15.236 11.323 21.919 1.00 75.19 131 ILE A N 1
ATOM 991 C CA . ILE A 1 131 ? 15.523 11.900 23.248 1.00 75.19 131 ILE A CA 1
ATOM 992 C C . ILE A 1 131 ? 15.360 13.431 23.260 1.00 75.19 131 ILE A C 1
ATOM 994 O O . ILE A 1 131 ? 14.976 14.000 24.277 1.00 75.19 131 ILE A O 1
ATOM 998 N N . LEU A 1 132 ? 15.628 14.093 22.131 1.00 73.88 132 LEU A N 1
ATOM 999 C CA . LEU A 1 132 ? 15.565 15.550 21.998 1.00 73.88 132 LEU A CA 1
ATOM 1000 C C . LEU A 1 132 ? 14.406 16.054 21.117 1.00 73.88 132 LEU A C 1
ATOM 1002 O O . LEU A 1 132 ? 14.082 17.235 21.192 1.00 73.88 132 LEU A O 1
ATOM 1006 N N . ASP A 1 133 ? 13.809 15.204 20.271 1.00 86.06 133 ASP A N 1
ATOM 1007 C CA . ASP A 1 133 ? 12.790 15.596 19.278 1.00 86.06 133 ASP A CA 1
ATOM 1008 C C . ASP A 1 133 ? 12.056 14.348 18.717 1.00 86.06 133 ASP A C 1
ATOM 1010 O O . ASP A 1 133 ? 11.567 13.506 19.474 1.00 86.06 133 ASP A O 1
ATOM 1014 N N . TYR A 1 134 ? 12.013 14.172 17.393 1.00 89.44 134 TYR A N 1
ATOM 1015 C CA . TYR A 1 134 ? 11.528 12.981 16.693 1.00 89.44 134 TYR A CA 1
ATOM 1016 C C . TYR A 1 134 ? 12.503 12.557 15.590 1.00 89.44 134 TYR A C 1
ATOM 1018 O O . TYR A 1 134 ? 13.399 13.301 15.186 1.00 89.44 134 TYR A O 1
ATOM 1026 N N . TYR A 1 135 ? 12.303 11.348 15.081 1.00 89.94 135 TYR A N 1
ATOM 1027 C CA . TYR A 1 135 ? 12.951 10.816 13.891 1.00 89.94 135 TYR A CA 1
ATOM 1028 C C . TYR A 1 135 ? 11.885 10.224 12.965 1.00 89.94 135 TYR A C 1
ATOM 1030 O O . TYR A 1 135 ? 11.060 9.420 13.397 1.00 89.94 135 TYR A O 1
ATOM 1038 N N . CYS A 1 136 ? 11.897 10.616 11.692 1.00 92.50 136 CYS A N 1
ATOM 1039 C CA . CYS A 1 136 ? 11.037 10.025 10.677 1.00 92.50 136 CYS A CA 1
ATOM 1040 C C . CYS A 1 136 ? 11.785 8.914 9.940 1.00 92.50 136 CYS A C 1
ATOM 1042 O O . CYS A 1 136 ? 12.792 9.165 9.279 1.00 92.50 136 CYS A O 1
ATOM 1044 N N . HIS A 1 137 ? 11.270 7.691 10.013 1.00 92.31 137 HIS A N 1
ATOM 1045 C CA . HIS A 1 137 ? 11.737 6.605 9.165 1.00 92.31 137 HIS A CA 1
ATOM 1046 C C . HIS A 1 137 ? 11.098 6.749 7.784 1.00 92.31 137 HIS A C 1
ATOM 1048 O O . HIS A 1 137 ? 9.923 6.418 7.589 1.00 92.31 137 HIS A O 1
ATOM 1054 N N . CYS A 1 138 ? 11.864 7.315 6.855 1.00 86.25 138 CYS A N 1
ATOM 1055 C CA . CYS A 1 138 ? 11.397 7.595 5.507 1.00 86.25 138 CYS A CA 1
ATOM 1056 C C . CYS A 1 138 ? 11.175 6.315 4.708 1.00 86.25 138 CYS A C 1
ATOM 1058 O O . CYS A 1 138 ? 11.977 5.385 4.753 1.00 86.25 138 CYS A O 1
ATOM 1060 N N . VAL A 1 139 ? 10.085 6.296 3.941 1.00 82.19 139 VAL A N 1
ATOM 1061 C CA . VAL A 1 139 ? 9.875 5.291 2.897 1.00 82.19 139 VAL A CA 1
ATOM 1062 C C . VAL A 1 139 ? 10.920 5.510 1.797 1.00 82.19 139 VAL A C 1
ATOM 1064 O O . VAL A 1 139 ? 11.341 6.645 1.560 1.00 82.19 139 VAL A O 1
ATOM 1067 N N . ASN A 1 140 ? 11.330 4.435 1.118 1.00 72.75 140 ASN A N 1
ATOM 1068 C CA . ASN A 1 140 ? 12.268 4.503 -0.006 1.00 72.75 140 ASN A CA 1
ATOM 1069 C C . ASN A 1 140 ? 11.868 5.599 -1.007 1.00 72.75 140 ASN A C 1
ATOM 1071 O O . ASN A 1 140 ? 10.701 5.716 -1.386 1.00 72.75 140 ASN A O 1
ATOM 1075 N N . GLY A 1 141 ? 12.849 6.386 -1.450 1.00 69.62 141 GLY A N 1
ATOM 1076 C CA . GLY A 1 141 ? 12.635 7.517 -2.355 1.00 69.62 141 GLY A CA 1
ATOM 1077 C C . GLY A 1 141 ? 12.375 8.857 -1.676 1.00 69.62 141 GLY A C 1
ATOM 1078 O O . GLY A 1 141 ? 12.276 9.858 -2.384 1.00 69.62 141 GLY A O 1
ATOM 1079 N N . TYR A 1 142 ? 12.313 8.906 -0.343 1.00 81.50 142 TYR A N 1
ATOM 1080 C CA . TYR A 1 142 ? 12.165 10.147 0.411 1.00 81.50 142 TYR A CA 1
ATOM 1081 C C . TYR A 1 142 ? 13.277 10.344 1.441 1.00 81.50 142 TYR A C 1
ATOM 1083 O O . TYR A 1 142 ? 13.792 9.385 2.015 1.00 81.50 142 TYR A O 1
ATOM 1091 N N . SER A 1 143 ? 13.620 11.601 1.703 1.00 80.38 143 SER A N 1
ATOM 1092 C CA . SER A 1 143 ? 14.583 12.003 2.724 1.00 80.38 143 SER A CA 1
ATOM 1093 C C . SER A 1 143 ? 14.253 13.371 3.332 1.00 80.38 143 SER A C 1
ATOM 1095 O O . SER A 1 143 ? 13.156 13.920 3.166 1.00 80.38 143 SER A O 1
ATOM 1097 N N . GLY A 1 144 ? 15.198 13.892 4.111 1.00 82.75 144 GLY A N 1
ATOM 1098 C CA . GLY A 1 144 ? 15.023 15.067 4.947 1.00 82.75 144 GLY A CA 1
ATOM 1099 C C . GLY A 1 144 ? 14.369 14.722 6.283 1.00 82.75 144 GLY A C 1
ATOM 1100 O O . GLY A 1 144 ? 13.814 13.639 6.480 1.00 82.75 144 GLY A O 1
ATOM 1101 N N . LYS A 1 145 ? 14.405 15.676 7.220 1.00 89.12 145 LYS A N 1
ATOM 1102 C CA . LYS A 1 145 ? 13.910 15.498 8.600 1.00 89.12 145 LYS A CA 1
ATOM 1103 C C . LYS A 1 145 ? 12.462 14.988 8.664 1.00 89.12 145 LYS A C 1
ATOM 1105 O O . LYS A 1 145 ? 12.128 14.197 9.539 1.00 89.12 145 LYS A O 1
ATOM 1110 N N . ASN A 1 146 ? 11.639 15.421 7.708 1.00 91.88 146 ASN A N 1
ATOM 1111 C CA . ASN A 1 146 ? 10.214 15.100 7.623 1.00 91.88 146 ASN A CA 1
ATOM 1112 C C . ASN A 1 146 ? 9.876 14.143 6.475 1.00 91.88 146 ASN A C 1
ATOM 1114 O O . ASN A 1 146 ? 8.695 13.951 6.193 1.00 91.88 146 ASN A O 1
ATOM 1118 N N . CYS A 1 147 ? 10.869 13.570 5.785 1.00 90.25 147 CYS A N 1
ATOM 1119 C CA . CYS A 1 147 ? 10.654 12.741 4.592 1.00 90.25 147 CYS A CA 1
ATOM 1120 C C . CYS A 1 147 ? 9.894 13.473 3.471 1.00 90.25 147 CYS A C 1
ATOM 1122 O O . CYS A 1 147 ? 9.106 12.872 2.740 1.00 90.25 147 CYS A O 1
ATOM 1124 N N . SER A 1 148 ? 10.079 14.792 3.372 1.00 88.19 148 SER A N 1
ATOM 1125 C CA . SER A 1 148 ? 9.416 15.643 2.376 1.00 88.19 148 SER A CA 1
ATOM 1126 C C . SER A 1 148 ? 10.194 15.730 1.066 1.00 88.19 148 SER A C 1
ATOM 1128 O O . SER A 1 148 ? 9.615 16.068 0.036 1.00 88.19 148 SER A O 1
ATOM 1130 N N . GLU A 1 149 ? 11.496 15.461 1.103 1.00 82.31 149 GLU A N 1
ATOM 1131 C CA . GLU A 1 149 ? 12.388 15.614 -0.041 1.00 82.31 149 GLU A CA 1
ATOM 1132 C C . GLU A 1 149 ? 12.366 14.319 -0.849 1.00 82.31 149 GLU A C 1
ATOM 1134 O O . GLU A 1 149 ? 12.611 13.248 -0.306 1.00 82.31 149 GLU A O 1
ATOM 1139 N N . GLY A 1 150 ? 12.024 14.388 -2.135 1.00 69.38 150 GLY A N 1
ATOM 1140 C CA . GLY A 1 150 ? 12.103 13.228 -3.019 1.00 69.38 150 GLY A CA 1
ATOM 1141 C C . GLY A 1 150 ? 13.545 13.015 -3.472 1.00 69.38 150 GLY A C 1
ATOM 1142 O O . GLY A 1 150 ? 14.107 13.890 -4.126 1.00 69.38 150 GLY A O 1
ATOM 1143 N N . ASN A 1 151 ? 14.123 11.849 -3.192 1.00 68.75 151 ASN A N 1
ATOM 1144 C CA . ASN A 1 151 ? 15.512 11.518 -3.543 1.00 68.75 151 ASN A CA 1
ATOM 1145 C C . ASN A 1 151 ? 15.733 11.222 -5.036 1.00 68.75 151 ASN A C 1
ATOM 1147 O O . ASN A 1 151 ? 16.833 10.902 -5.463 1.00 68.75 151 ASN A O 1
ATOM 1151 N N . GLY A 1 152 ? 14.704 11.371 -5.865 1.00 69.00 152 GLY A N 1
ATOM 1152 C CA . GLY A 1 152 ? 14.757 11.012 -7.275 1.00 69.00 152 GLY A CA 1
ATOM 1153 C C . GLY A 1 152 ? 14.196 9.618 -7.531 1.00 69.00 152 GLY A C 1
ATOM 1154 O O . GLY A 1 152 ? 13.905 8.841 -6.625 1.00 69.00 152 GLY A O 1
ATOM 1155 N N . PHE A 1 153 ? 13.954 9.334 -8.808 1.00 78.56 153 PHE A N 1
ATOM 1156 C CA . PHE A 1 153 ? 13.170 8.179 -9.233 1.00 78.56 153 PHE A CA 1
ATOM 1157 C C . PHE A 1 153 ? 13.788 6.842 -8.793 1.00 78.56 153 PHE A C 1
ATOM 1159 O O . PHE A 1 153 ? 13.091 6.049 -8.170 1.00 78.56 153 PHE A O 1
ATOM 1166 N N . CYS A 1 154 ? 15.078 6.592 -9.046 1.00 81.25 154 CYS A N 1
ATOM 1167 C CA . CYS A 1 154 ? 15.689 5.288 -8.752 1.00 81.25 154 CYS A CA 1
ATOM 1168 C C . CYS A 1 154 ? 15.932 5.020 -7.265 1.00 81.25 154 CYS A C 1
ATOM 1170 O O . CYS A 1 154 ? 16.003 3.864 -6.859 1.00 81.25 154 CYS A O 1
ATOM 1172 N N . ASP A 1 155 ? 15.969 6.065 -6.447 1.00 78.25 155 ASP A N 1
ATOM 1173 C CA . ASP A 1 155 ? 16.204 5.985 -5.005 1.00 78.25 155 ASP A CA 1
ATOM 1174 C C . ASP A 1 155 ? 14.982 5.401 -4.267 1.00 78.25 155 ASP A C 1
ATOM 1176 O O . ASP A 1 155 ? 15.066 4.977 -3.116 1.00 78.25 155 ASP A O 1
ATOM 1180 N N . SER A 1 156 ? 13.838 5.339 -4.959 1.00 73.88 156 SER A N 1
ATOM 1181 C CA . SER A 1 156 ? 12.623 4.651 -4.517 1.00 73.88 156 SER A CA 1
ATOM 1182 C C . SER A 1 156 ? 12.575 3.159 -4.870 1.00 73.88 156 SER A C 1
ATOM 1184 O O . SER A 1 156 ? 11.596 2.498 -4.534 1.00 73.88 156 SER A O 1
ATOM 1186 N N . PHE A 1 157 ? 13.608 2.621 -5.533 1.00 80.06 157 PHE A N 1
ATOM 1187 C CA . PHE A 1 157 ? 13.620 1.270 -6.116 1.00 80.06 157 PHE A CA 1
ATOM 1188 C C . PHE A 1 157 ? 12.336 0.950 -6.913 1.00 80.06 157 PHE A C 1
ATOM 1190 O O . PHE A 1 157 ? 11.652 -0.034 -6.635 1.00 80.06 157 PHE A O 1
ATOM 1197 N N . PRO A 1 158 ? 11.974 1.779 -7.908 1.00 86.25 158 PRO A N 1
ATOM 1198 C CA . PRO A 1 158 ? 10.648 1.740 -8.523 1.00 86.25 158 PRO A CA 1
ATOM 1199 C C . PRO A 1 158 ? 10.455 0.557 -9.487 1.00 86.25 158 PRO A C 1
ATOM 1201 O O . PRO A 1 158 ? 9.324 0.249 -9.859 1.00 86.25 158 PRO A O 1
ATOM 1204 N N . CYS A 1 159 ? 11.541 -0.087 -9.920 1.00 92.19 159 CYS A N 1
ATOM 1205 C CA . CYS A 1 159 ? 11.515 -1.168 -10.900 1.00 92.19 159 CYS A CA 1
ATOM 1206 C C . CYS A 1 159 ? 11.129 -2.498 -10.247 1.00 92.19 159 CYS A C 1
ATOM 1208 O O . CYS A 1 159 ? 11.795 -2.982 -9.334 1.00 92.19 159 CYS A O 1
ATOM 1210 N N . GLN A 1 160 ? 10.060 -3.107 -10.745 1.00 93.56 160 GLN A N 1
ATOM 1211 C CA . GLN A 1 160 ? 9.544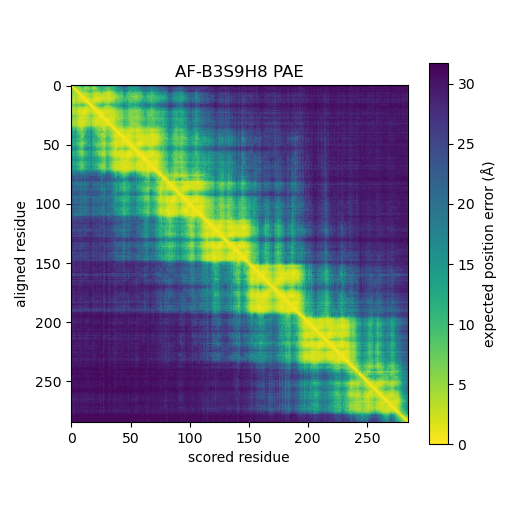 -4.394 -10.295 1.00 93.56 160 GLN A CA 1
ATOM 1212 C C . GLN A 1 160 ? 10.226 -5.551 -11.039 1.00 93.56 160 GLN A C 1
ATOM 1214 O O . GLN A 1 160 ? 11.016 -5.347 -11.963 1.00 93.56 160 GLN A O 1
ATOM 1219 N N . ASN A 1 161 ? 9.937 -6.786 -10.618 1.00 93.56 161 ASN A N 1
ATOM 1220 C CA . ASN A 1 161 ? 10.376 -8.017 -11.291 1.00 93.56 161 ASN A CA 1
ATOM 1221 C C . ASN A 1 161 ? 11.896 -8.097 -11.557 1.00 93.56 161 ASN A C 1
ATOM 1223 O O . ASN A 1 161 ? 12.359 -8.698 -12.527 1.00 93.56 161 ASN A O 1
ATOM 1227 N N . GLY A 1 162 ? 12.687 -7.493 -10.664 1.00 89.06 162 GLY A N 1
ATOM 1228 C CA . GLY A 1 162 ? 14.148 -7.495 -10.733 1.00 89.06 162 GLY A CA 1
ATOM 1229 C C . GLY A 1 162 ? 14.737 -6.637 -11.856 1.00 89.06 162 GLY A C 1
ATOM 1230 O O . GLY A 1 162 ? 15.868 -6.914 -12.268 1.00 89.06 162 GLY A O 1
ATOM 1231 N N . GLY A 1 163 ? 13.988 -5.650 -12.363 1.00 93.38 163 GLY A N 1
ATOM 1232 C CA . GLY A 1 163 ? 14.489 -4.649 -13.306 1.00 93.38 163 GLY A CA 1
ATOM 1233 C C . GLY A 1 163 ? 15.582 -3.763 -12.698 1.00 93.38 163 GLY A C 1
ATOM 1234 O O . GLY A 1 163 ? 15.566 -3.468 -11.501 1.00 93.38 163 GLY A O 1
ATOM 1235 N N . HIS A 1 164 ? 16.542 -3.348 -13.523 1.00 94.19 164 HIS A N 1
ATOM 1236 C CA . HIS A 1 164 ? 17.629 -2.458 -13.122 1.00 94.19 164 HIS A CA 1
ATOM 1237 C C . HIS A 1 164 ? 17.198 -1.000 -13.309 1.00 94.19 164 HIS A C 1
ATOM 1239 O O . HIS A 1 164 ? 16.742 -0.627 -14.384 1.00 94.19 164 HIS A O 1
ATOM 1245 N N . CYS A 1 165 ? 17.308 -0.169 -12.269 1.00 91.12 165 CYS A N 1
ATOM 1246 C CA . CYS A 1 165 ? 16.996 1.254 -12.395 1.00 91.12 165 CYS A CA 1
ATOM 1247 C C . CYS A 1 165 ? 18.243 2.038 -12.776 1.00 91.12 165 CYS A C 1
ATOM 1249 O O . CYS A 1 165 ? 19.255 1.965 -12.079 1.00 91.12 165 CYS A O 1
ATOM 1251 N N . GLU A 1 166 ? 18.136 2.844 -13.825 1.00 90.00 166 GLU A N 1
ATOM 1252 C CA . GLU A 1 166 ? 19.206 3.723 -14.276 1.00 90.00 166 GLU A CA 1
ATOM 1253 C C . GLU A 1 166 ? 18.694 5.143 -14.530 1.00 90.00 166 GLU A C 1
ATOM 1255 O O . GLU A 1 166 ? 17.511 5.385 -14.782 1.00 90.00 166 GLU A O 1
ATOM 1260 N N . TYR A 1 167 ? 19.602 6.114 -14.457 1.00 87.62 167 TYR A N 1
ATOM 1261 C CA . TYR A 1 167 ? 19.313 7.490 -14.837 1.00 87.62 167 TYR A CA 1
ATOM 1262 C C . TYR A 1 167 ? 19.852 7.751 -16.238 1.00 87.62 167 TYR A C 1
ATOM 1264 O O . TYR A 1 167 ? 21.064 7.782 -16.439 1.00 87.62 167 TYR A O 1
ATOM 1272 N N . ILE A 1 168 ? 18.951 8.018 -17.178 1.00 84.94 168 ILE A N 1
ATOM 1273 C CA . ILE A 1 168 ? 19.297 8.428 -18.539 1.00 84.94 168 ILE A CA 1
ATOM 1274 C C . ILE A 1 168 ? 19.145 9.944 -18.691 1.00 84.94 168 ILE A C 1
ATOM 1276 O O . ILE A 1 168 ? 18.287 10.570 -18.061 1.00 84.94 168 ILE A O 1
ATOM 1280 N N . TYR A 1 169 ? 19.968 10.549 -19.545 1.00 84.69 169 TYR A N 1
ATOM 1281 C CA . TYR A 1 169 ? 19.820 11.951 -19.932 1.00 84.69 169 TYR A CA 1
ATOM 1282 C C . TYR A 1 169 ? 19.058 12.034 -21.249 1.00 84.69 169 TYR A C 1
ATOM 1284 O O . TYR A 1 169 ? 19.517 11.530 -22.270 1.00 84.69 169 TYR A O 1
ATOM 1292 N N . HIS A 1 170 ? 17.900 12.690 -21.234 1.00 75.88 170 HIS A N 1
ATOM 1293 C CA . HIS A 1 170 ? 17.109 12.927 -22.438 1.00 75.88 170 HIS A CA 1
ATOM 1294 C C . HIS A 1 170 ? 16.775 14.415 -22.529 1.00 75.88 170 HIS A C 1
ATOM 1296 O O . HIS A 1 170 ? 16.140 14.960 -21.628 1.00 75.88 170 HIS A O 1
ATOM 1302 N N . LEU A 1 171 ? 17.211 15.076 -23.608 1.00 81.50 171 LEU A N 1
ATOM 1303 C CA . LEU A 1 171 ? 17.034 16.523 -23.825 1.00 81.50 171 LEU A CA 1
ATOM 1304 C C . LEU A 1 171 ? 17.536 17.384 -22.645 1.00 81.50 171 LEU A C 1
ATOM 1306 O O . LEU A 1 171 ? 16.881 18.334 -22.232 1.00 81.50 171 LEU A O 1
ATOM 1310 N N . GLY A 1 172 ? 18.685 17.022 -22.065 1.00 75.62 172 GLY A N 1
ATOM 1311 C CA . GLY A 1 172 ? 19.290 17.755 -20.945 1.00 75.62 172 GLY A CA 1
ATOM 1312 C C . GLY A 1 172 ? 18.636 17.516 -19.578 1.00 75.62 172 GLY A C 1
ATOM 1313 O O . GLY A 1 172 ? 19.101 18.066 -18.584 1.00 75.62 172 GLY A O 1
ATOM 1314 N N . ILE A 1 173 ? 17.603 16.671 -19.493 1.00 72.69 173 ILE A N 1
ATOM 1315 C CA . ILE A 1 173 ? 16.930 16.330 -18.235 1.00 72.69 173 ILE A CA 1
ATOM 1316 C C . ILE A 1 173 ? 17.375 14.937 -17.784 1.00 72.69 173 ILE A C 1
ATOM 1318 O O . ILE A 1 173 ? 17.297 13.971 -18.549 1.00 72.69 173 ILE A O 1
ATOM 1322 N N . ARG A 1 174 ? 17.814 14.822 -16.524 1.00 79.00 174 ARG A N 1
ATOM 1323 C CA . ARG A 1 174 ? 18.104 13.536 -15.878 1.00 79.00 174 ARG A CA 1
ATOM 1324 C C . ARG A 1 174 ? 16.786 12.845 -15.525 1.00 79.00 174 ARG A C 1
ATOM 1326 O O . ARG A 1 174 ? 16.038 13.330 -14.677 1.00 79.00 174 ARG A O 1
ATOM 1333 N N . LYS A 1 175 ? 16.498 11.712 -16.162 1.00 82.69 175 LYS A N 1
ATOM 1334 C CA . LYS A 1 175 ? 15.262 10.944 -15.975 1.00 82.69 175 LYS A CA 1
ATOM 1335 C C . LYS A 1 175 ? 15.595 9.522 -15.543 1.00 82.69 175 LYS A C 1
ATOM 1337 O O . LYS A 1 175 ? 16.369 8.841 -16.202 1.00 82.69 175 LYS A O 1
ATOM 1342 N N . GLY A 1 176 ? 14.995 9.072 -14.446 1.00 86.19 176 GLY A N 1
ATOM 1343 C CA . GLY A 1 176 ? 15.093 7.671 -14.048 1.00 86.19 176 GLY A CA 1
ATOM 1344 C C . GLY A 1 176 ? 14.204 6.785 -14.920 1.00 86.19 176 GLY A C 1
ATOM 1345 O O . GLY A 1 176 ? 13.069 7.158 -15.238 1.00 86.19 176 GLY A O 1
ATOM 1346 N N . THR A 1 177 ? 14.731 5.634 -15.320 1.00 89.88 177 THR A N 1
ATOM 1347 C CA . THR A 1 177 ? 14.047 4.623 -16.128 1.00 89.88 177 THR A CA 1
ATOM 1348 C C . THR A 1 177 ? 14.389 3.225 -15.621 1.00 89.88 177 THR A C 1
ATOM 1350 O O . THR A 1 177 ? 15.406 3.031 -14.959 1.00 89.88 177 THR A O 1
ATOM 1353 N N . CYS A 1 178 ? 13.523 2.260 -15.917 1.00 93.75 178 CYS A N 1
ATOM 1354 C CA . CYS A 1 178 ? 13.738 0.858 -15.591 1.00 93.75 178 CYS A CA 1
ATOM 1355 C C . CYS A 1 178 ? 14.154 0.086 -16.841 1.00 93.75 178 CYS A C 1
ATOM 1357 O O . CYS A 1 178 ? 13.429 0.098 -17.836 1.00 93.75 178 CYS A O 1
ATOM 1359 N N . ASP A 1 179 ? 15.289 -0.600 -16.765 1.00 94.31 179 ASP A N 1
ATOM 1360 C CA . ASP A 1 179 ? 15.684 -1.642 -17.704 1.00 94.31 179 ASP A CA 1
ATOM 1361 C C . ASP A 1 179 ? 15.111 -2.987 -17.232 1.00 94.31 179 ASP A C 1
ATOM 1363 O O . ASP A 1 179 ? 15.418 -3.484 -16.140 1.00 94.31 179 ASP A O 1
ATOM 1367 N N . CYS A 1 180 ? 14.205 -3.552 -18.025 1.00 94.31 180 CYS A N 1
ATOM 1368 C CA . CYS A 1 180 ? 13.432 -4.722 -17.632 1.00 94.31 180 CYS A CA 1
ATOM 1369 C C . CYS A 1 180 ? 14.147 -6.023 -17.984 1.00 94.31 180 CYS A C 1
ATOM 1371 O O . CYS A 1 180 ? 14.652 -6.213 -19.090 1.00 94.31 180 CYS A O 1
ATOM 1373 N N . ARG A 1 181 ? 14.111 -6.986 -17.055 1.00 92.50 181 ARG A N 1
ATOM 1374 C CA . ARG A 1 181 ? 14.540 -8.356 -17.357 1.00 92.50 181 ARG A CA 1
ATOM 1375 C C . ARG A 1 181 ? 13.671 -8.956 -18.464 1.00 92.50 181 ARG A C 1
ATOM 1377 O O . ARG A 1 181 ? 12.488 -8.644 -18.586 1.00 92.50 181 ARG A O 1
ATOM 1384 N N . ARG A 1 182 ? 14.254 -9.884 -19.232 1.00 90.06 182 ARG A N 1
ATOM 1385 C CA . ARG A 1 182 ? 13.539 -10.645 -20.269 1.00 90.06 182 ARG A CA 1
ATOM 1386 C C . ARG A 1 182 ? 12.252 -11.254 -19.711 1.00 90.06 182 ARG A C 1
ATOM 1388 O O . ARG A 1 182 ? 12.284 -11.885 -18.658 1.00 90.06 182 ARG A O 1
ATOM 1395 N N . GLY A 1 183 ? 11.158 -11.100 -20.455 1.00 86.62 183 GLY A N 1
ATOM 1396 C CA . GLY A 1 183 ? 9.838 -11.567 -20.034 1.00 86.62 183 GLY A CA 1
ATOM 1397 C C . GLY A 1 183 ? 9.031 -10.532 -19.248 1.00 86.62 183 GLY A C 1
ATOM 1398 O O . GLY A 1 183 ? 7.943 -10.868 -18.791 1.00 86.62 183 GLY A O 1
ATOM 1399 N N . PHE A 1 184 ? 9.518 -9.293 -19.100 1.00 92.56 184 PHE A N 1
ATOM 1400 C CA . PHE A 1 184 ? 8.785 -8.196 -18.467 1.00 92.56 184 PHE A CA 1
ATOM 1401 C C . PHE A 1 184 ? 8.831 -6.913 -19.306 1.00 92.56 184 PHE A C 1
ATOM 1403 O O . PHE A 1 184 ? 9.838 -6.603 -19.938 1.00 92.56 184 PHE A O 1
ATOM 1410 N N . THR A 1 185 ? 7.738 -6.150 -19.288 1.00 91.12 185 THR A N 1
ATOM 1411 C CA . THR A 1 185 ? 7.607 -4.832 -19.925 1.00 91.12 185 THR A CA 1
ATOM 1412 C C . THR A 1 185 ? 6.899 -3.846 -18.992 1.00 91.12 185 THR A C 1
ATOM 1414 O O . THR A 1 185 ? 6.485 -4.185 -17.883 1.00 91.12 185 THR A O 1
ATOM 1417 N N . GLY A 1 186 ? 6.720 -2.610 -19.456 1.00 89.31 186 GLY A N 1
ATOM 1418 C CA . GLY A 1 186 ? 6.085 -1.542 -18.690 1.00 89.31 186 GLY A CA 1
ATOM 1419 C C . GLY A 1 186 ? 7.108 -0.548 -18.161 1.00 89.31 186 GLY A C 1
ATOM 1420 O O . GLY A 1 186 ? 8.313 -0.783 -18.206 1.00 89.31 186 GLY A O 1
ATOM 1421 N N . LYS A 1 187 ? 6.626 0.602 -17.687 1.00 90.19 187 LYS A N 1
ATOM 1422 C CA . LYS A 1 187 ? 7.505 1.689 -17.223 1.00 90.19 187 LYS A CA 1
ATOM 1423 C C . LYS A 1 187 ? 8.264 1.297 -15.952 1.00 90.19 187 LYS A C 1
ATOM 1425 O O . LYS A 1 187 ? 9.349 1.816 -15.711 1.00 90.19 187 LYS A O 1
ATOM 1430 N N . LEU A 1 188 ? 7.671 0.419 -15.148 1.00 92.31 188 LEU A N 1
ATOM 1431 C CA . LEU A 1 188 ? 8.210 -0.101 -13.899 1.00 92.31 188 LEU A CA 1
ATOM 1432 C C . LEU A 1 188 ? 8.490 -1.606 -13.999 1.00 92.31 188 LEU A C 1
ATOM 1434 O O . LEU A 1 188 ? 8.651 -2.253 -12.971 1.00 92.31 188 LEU A O 1
ATOM 1438 N N . CYS A 1 189 ? 8.530 -2.180 -15.206 1.00 93.56 189 CYS A N 1
ATOM 1439 C CA . CYS A 1 189 ? 8.646 -3.626 -15.429 1.00 93.56 189 CYS A CA 1
ATOM 1440 C C . CYS A 1 189 ? 7.525 -4.448 -14.771 1.00 93.56 189 CYS A C 1
ATOM 1442 O O . CYS A 1 189 ? 7.717 -5.610 -14.421 1.00 93.56 189 CYS A O 1
ATOM 1444 N N . GLU A 1 190 ? 6.356 -3.840 -14.573 1.00 94.00 190 GLU A N 1
ATOM 1445 C CA . GLU A 1 190 ? 5.221 -4.412 -13.849 1.00 94.00 190 GLU A CA 1
ATOM 1446 C C . GLU A 1 190 ? 4.419 -5.430 -14.672 1.00 94.00 190 GLU A C 1
ATOM 1448 O O . GLU A 1 190 ? 3.654 -6.220 -14.119 1.00 94.00 190 GLU A O 1
ATOM 1453 N N . LYS A 1 191 ? 4.576 -5.420 -15.999 1.00 91.12 191 LYS A N 1
ATOM 1454 C CA . LYS A 1 191 ? 3.832 -6.295 -16.907 1.00 91.12 191 LYS A CA 1
ATOM 1455 C C . LYS A 1 191 ? 4.689 -7.487 -17.282 1.00 91.12 191 LYS A C 1
ATOM 1457 O O . LYS A 1 191 ? 5.859 -7.325 -17.602 1.00 91.12 191 LYS A O 1
ATOM 1462 N N . ILE A 1 192 ? 4.092 -8.672 -17.317 1.00 84.81 192 ILE A N 1
ATOM 1463 C CA . ILE A 1 192 ? 4.715 -9.830 -17.954 1.00 84.81 192 ILE A CA 1
ATOM 1464 C C . ILE A 1 192 ? 4.669 -9.590 -19.465 1.00 84.81 192 ILE A C 1
ATOM 1466 O O . ILE A 1 192 ? 3.609 -9.309 -20.030 1.00 84.81 192 ILE A O 1
ATOM 1470 N N . ASP A 1 193 ? 5.831 -9.653 -20.104 1.00 84.88 193 ASP A N 1
ATOM 1471 C CA . ASP A 1 193 ? 5.953 -9.667 -21.553 1.00 84.88 193 ASP A CA 1
ATOM 1472 C C . ASP A 1 193 ? 5.434 -11.011 -22.053 1.00 84.88 193 ASP A C 1
ATOM 1474 O O . ASP A 1 193 ? 6.165 -11.999 -22.138 1.00 84.88 193 ASP A O 1
ATOM 1478 N N . HIS A 1 194 ? 4.134 -11.070 -22.323 1.00 70.50 194 HIS A N 1
ATOM 1479 C CA . HIS A 1 194 ? 3.601 -12.130 -23.153 1.00 70.50 194 HIS A CA 1
ATOM 1480 C C . HIS A 1 194 ? 4.043 -11.809 -24.576 1.00 70.50 194 HIS A C 1
ATOM 1482 O O . HIS A 1 194 ? 3.520 -10.842 -25.142 1.00 70.50 194 HIS A O 1
ATOM 1488 N N . PRO A 1 195 ? 4.991 -12.568 -25.163 1.00 66.62 195 PRO A N 1
ATOM 1489 C CA . PRO A 1 195 ? 5.379 -12.330 -26.540 1.00 66.62 195 PRO A CA 1
ATOM 1490 C C . PRO A 1 195 ? 4.100 -12.37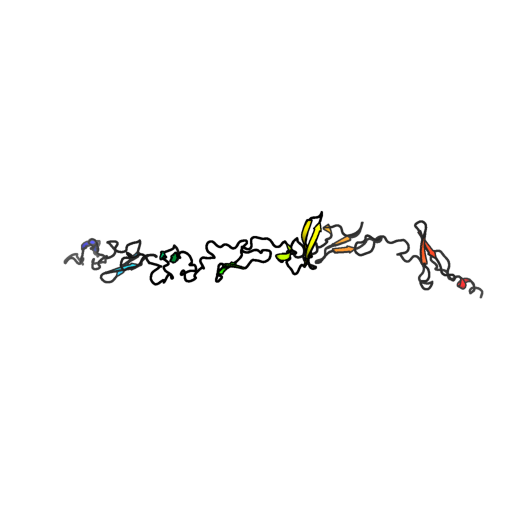9 -27.362 1.00 66.62 195 PRO A C 1
ATOM 1492 O O . PRO A 1 195 ? 3.390 -13.386 -27.321 1.00 66.62 195 PRO A O 1
ATOM 1495 N N . LYS A 1 196 ? 3.769 -11.268 -28.038 1.00 67.44 196 LYS A N 1
ATOM 1496 C CA . LYS A 1 196 ? 2.577 -11.192 -28.883 1.00 67.44 196 LYS A CA 1
ATOM 1497 C C . LYS A 1 196 ? 2.619 -12.411 -29.797 1.00 67.44 196 LYS A C 1
ATOM 1499 O O . LYS A 1 196 ? 3.523 -12.534 -30.624 1.00 67.44 196 LYS A O 1
ATOM 1504 N N . GLN A 1 197 ? 1.692 -13.338 -29.583 1.00 70.44 197 GLN A N 1
ATOM 1505 C CA . GLN A 1 197 ? 1.660 -14.576 -30.333 1.00 70.44 197 GLN A CA 1
ATOM 1506 C C . GLN A 1 197 ? 1.301 -14.204 -31.764 1.00 70.44 197 GLN A C 1
ATOM 1508 O O . GLN A 1 197 ? 0.182 -13.781 -32.037 1.00 70.44 197 GLN A O 1
ATOM 1513 N N . ILE A 1 198 ? 2.290 -14.261 -32.654 1.00 79.56 198 ILE A N 1
ATOM 1514 C CA . ILE A 1 198 ? 2.074 -13.994 -34.071 1.00 79.56 198 ILE A CA 1
ATOM 1515 C C . ILE A 1 198 ? 1.210 -15.134 -34.593 1.00 79.56 198 ILE A C 1
ATOM 1517 O O . ILE A 1 198 ? 1.568 -16.306 -34.436 1.00 79.56 198 ILE A O 1
ATOM 1521 N N . THR A 1 199 ? 0.088 -14.772 -35.196 1.00 88.56 199 THR A N 1
ATOM 1522 C CA . THR A 1 199 ? -0.884 -15.708 -35.771 1.00 88.56 199 THR A CA 1
ATOM 1523 C C . THR A 1 199 ? -0.969 -15.498 -37.273 1.00 88.56 199 THR A C 1
ATOM 1525 O O . THR A 1 199 ? -0.402 -14.550 -37.825 1.00 88.56 199 THR A O 1
ATOM 1528 N N . CYS A 1 200 ? -1.711 -16.358 -37.956 1.00 90.31 200 CYS A N 1
ATOM 1529 C CA . CYS A 1 200 ? -2.015 -16.179 -39.365 1.00 90.31 200 CYS A CA 1
ATOM 1530 C C . CYS A 1 200 ? -2.784 -14.880 -39.653 1.00 90.31 200 CYS A C 1
ATOM 1532 O O . CYS A 1 200 ? -2.659 -14.352 -40.757 1.00 90.31 200 CYS A O 1
ATOM 1534 N N . ALA A 1 201 ? -3.483 -14.303 -38.666 1.00 88.69 201 ALA A N 1
ATOM 1535 C CA . ALA A 1 201 ? -4.143 -13.002 -38.799 1.00 88.69 201 ALA A CA 1
ATOM 1536 C C . ALA A 1 201 ? -3.158 -11.835 -39.014 1.00 88.69 201 ALA A C 1
ATOM 1538 O O . ALA A 1 201 ? -3.521 -10.829 -39.620 1.00 88.69 201 ALA A O 1
ATOM 1539 N N . ASP A 1 202 ? -1.900 -11.969 -38.576 1.00 90.25 202 ASP A N 1
ATOM 1540 C CA . ASP A 1 202 ? -0.850 -10.966 -38.806 1.00 90.25 202 ASP A CA 1
ATOM 1541 C C . ASP A 1 202 ? -0.217 -11.080 -40.218 1.00 90.25 202 ASP A C 1
ATOM 1543 O O . ASP A 1 202 ? 0.759 -10.389 -40.515 1.00 90.25 202 ASP A O 1
ATOM 1547 N N . ASN A 1 203 ? -0.739 -11.954 -41.092 1.00 90.31 203 ASN A N 1
ATOM 1548 C CA . ASN A 1 203 ? -0.219 -12.250 -42.436 1.00 90.31 203 ASN A CA 1
ATOM 1549 C C . ASN A 1 203 ? 1.304 -12.501 -42.480 1.00 90.31 203 ASN A C 1
ATOM 1551 O O . ASN A 1 203 ? 2.041 -11.845 -43.228 1.00 90.31 203 ASN A O 1
ATOM 1555 N N . PRO A 1 204 ? 1.827 -13.449 -41.682 1.00 91.88 204 PRO A N 1
ATOM 1556 C CA . PRO A 1 204 ? 3.265 -13.643 -41.579 1.00 91.88 204 PRO A CA 1
ATOM 1557 C C . PRO A 1 204 ? 3.886 -14.329 -42.809 1.00 91.88 204 PRO A C 1
ATOM 1559 O O . PRO A 1 204 ? 5.088 -14.165 -43.048 1.00 91.88 204 PRO A O 1
ATOM 1562 N N . CYS A 1 205 ? 3.093 -15.086 -43.575 1.00 94.31 205 CYS A N 1
ATOM 1563 C CA . CYS A 1 205 ? 3.545 -15.888 -44.711 1.00 94.31 205 CYS A CA 1
ATOM 1564 C C . CYS A 1 205 ? 3.549 -15.104 -46.037 1.00 94.31 205 CYS A C 1
ATOM 1566 O O . CYS A 1 205 ? 2.766 -14.179 -46.231 1.00 94.31 205 CYS A O 1
ATOM 1568 N N . GLY A 1 206 ? 4.450 -15.467 -46.953 1.00 91.06 206 GLY A N 1
ATOM 1569 C CA . GLY A 1 206 ? 4.571 -14.854 -48.278 1.00 91.06 206 GLY A CA 1
ATOM 1570 C C . GLY A 1 206 ? 3.431 -15.196 -49.253 1.00 91.06 206 GLY A C 1
ATOM 1571 O O . GLY A 1 206 ? 2.556 -16.011 -48.953 1.00 91.06 206 GLY A O 1
ATOM 1572 N N . PRO A 1 207 ? 3.419 -14.577 -50.442 1.00 88.88 207 PRO A N 1
ATOM 1573 C CA . PRO A 1 207 ? 2.314 -14.686 -51.391 1.00 88.88 207 PRO A CA 1
ATOM 1574 C C . PRO A 1 207 ? 2.081 -16.125 -51.880 1.00 88.88 207 PRO A C 1
ATOM 1576 O O . PRO A 1 207 ? 3.013 -16.869 -52.187 1.00 88.88 207 PRO A O 1
ATOM 1579 N N . GLY A 1 208 ? 0.806 -16.520 -51.950 1.00 85.75 208 GLY A N 1
ATOM 1580 C CA . GLY A 1 208 ? 0.385 -17.847 -52.416 1.00 85.75 208 GLY A CA 1
ATOM 1581 C C . GLY A 1 208 ? 0.739 -19.011 -51.480 1.00 85.75 208 GLY A C 1
ATOM 1582 O O . GLY A 1 208 ? 0.590 -20.161 -51.880 1.00 85.75 208 GLY A O 1
ATOM 1583 N N . SER A 1 209 ? 1.223 -18.741 -50.264 1.00 91.31 209 SER A N 1
ATOM 1584 C CA . SER A 1 209 ? 1.511 -19.764 -49.251 1.00 91.31 209 SER A CA 1
ATOM 1585 C C . SER A 1 209 ? 0.331 -19.971 -48.295 1.00 91.31 209 SER A C 1
ATOM 1587 O O . SER A 1 209 ? -0.477 -19.068 -48.083 1.00 91.31 209 SER A O 1
ATOM 1589 N N . THR A 1 210 ? 0.223 -21.170 -47.717 1.00 94.19 210 THR A N 1
ATOM 1590 C CA . THR A 1 210 ? -0.831 -21.497 -46.741 1.00 94.19 210 THR A CA 1
ATOM 1591 C C . THR A 1 210 ? -0.309 -21.279 -45.325 1.00 94.19 210 THR A C 1
ATOM 1593 O O . THR A 1 210 ? 0.752 -21.794 -44.975 1.00 94.19 210 THR A O 1
ATOM 1596 N N . CYS A 1 211 ? -1.050 -20.542 -44.500 1.00 94.44 211 CYS A N 1
ATOM 1597 C CA . CYS A 1 211 ? -0.718 -20.331 -43.094 1.00 94.44 211 CYS A CA 1
ATOM 1598 C C . CYS A 1 211 ? -1.582 -21.222 -42.194 1.00 94.44 211 CYS A C 1
ATOM 1600 O O . CYS A 1 211 ? -2.787 -21.328 -42.410 1.00 94.44 211 CYS A O 1
ATOM 1602 N N . LEU A 1 212 ? -0.966 -21.842 -41.185 1.00 94.44 212 LEU A N 1
ATOM 1603 C CA . LEU A 1 212 ? -1.641 -22.631 -40.156 1.00 94.44 212 LEU A CA 1
ATOM 1604 C C . LEU A 1 212 ? -1.328 -22.077 -38.762 1.00 94.44 212 LEU A C 1
ATOM 1606 O O . LEU A 1 212 ? -0.154 -21.984 -38.395 1.00 94.44 212 LEU A O 1
ATOM 1610 N N . ASP A 1 213 ? -2.366 -21.774 -37.982 1.00 92.06 213 ASP A N 1
ATOM 1611 C CA . ASP A 1 213 ? -2.230 -21.388 -36.576 1.00 92.06 213 ASP A CA 1
ATOM 1612 C C . ASP A 1 213 ? -1.896 -22.600 -35.697 1.00 92.06 213 ASP A C 1
ATOM 1614 O O . ASP A 1 213 ? -2.450 -23.690 -35.848 1.00 92.06 213 ASP A O 1
ATOM 1618 N N . LEU A 1 214 ? -0.970 -22.401 -34.762 1.00 86.31 214 LEU A N 1
ATOM 1619 C CA . LEU A 1 214 ? -0.513 -23.396 -33.797 1.00 86.31 214 LEU A CA 1
ATOM 1620 C C . LEU A 1 214 ? -0.665 -22.848 -32.374 1.00 86.31 214 LEU A C 1
ATOM 1622 O O . LEU A 1 214 ? -0.602 -21.640 -32.146 1.00 86.31 214 LEU A O 1
ATOM 1626 N N . ALA A 1 215 ? -0.758 -23.750 -31.392 1.00 79.31 215 ALA A N 1
ATOM 1627 C CA . ALA A 1 215 ? -0.927 -23.397 -29.977 1.00 79.31 215 ALA A CA 1
ATOM 1628 C C . ALA A 1 215 ? 0.126 -22.404 -29.445 1.00 79.31 215 ALA A C 1
ATOM 1630 O O . ALA A 1 215 ? -0.157 -21.678 -28.499 1.00 79.31 215 ALA A O 1
ATOM 1631 N N . LEU A 1 216 ? 1.311 -22.343 -30.068 1.00 75.38 216 LEU A N 1
ATOM 1632 C CA . LEU A 1 216 ? 2.395 -21.406 -29.748 1.00 75.38 216 LEU A CA 1
ATOM 1633 C C . LEU A 1 216 ? 2.947 -20.672 -30.994 1.00 75.38 216 LEU A C 1
ATOM 1635 O O . LEU A 1 216 ? 4.152 -20.448 -31.099 1.00 75.38 216 LEU A O 1
ATOM 1639 N N . GLY A 1 217 ? 2.094 -20.314 -31.963 1.00 84.75 217 GLY A N 1
ATOM 1640 C CA . GLY A 1 217 ? 2.461 -19.428 -33.079 1.00 84.75 217 GLY A CA 1
ATOM 1641 C C . GLY A 1 217 ? 1.788 -19.810 -34.395 1.00 84.75 217 GLY A C 1
ATOM 1642 O O . GLY A 1 217 ? 0.597 -20.086 -34.419 1.00 84.75 217 GLY A O 1
ATOM 1643 N N . TYR A 1 218 ? 2.557 -19.865 -35.483 1.00 91.94 218 TYR A N 1
ATOM 1644 C CA . TYR A 1 218 ? 2.076 -20.239 -36.817 1.00 91.94 218 TYR A CA 1
ATOM 1645 C C . TYR A 1 218 ? 3.106 -21.088 -37.574 1.00 91.94 218 TYR A C 1
ATOM 1647 O O . TYR A 1 218 ? 4.293 -21.123 -37.226 1.00 91.94 218 TYR A O 1
ATOM 1655 N N . LYS A 1 219 ? 2.664 -21.733 -38.656 1.00 93.31 219 LYS A N 1
ATOM 1656 C CA . LYS A 1 219 ? 3.521 -22.401 -39.643 1.00 93.31 219 LYS A CA 1
ATOM 1657 C C . LYS A 1 219 ? 3.080 -22.039 -41.059 1.00 93.31 219 LYS A C 1
ATOM 1659 O O . LYS A 1 219 ? 1.899 -22.123 -41.375 1.00 93.31 219 LYS A O 1
ATOM 1664 N N . CYS A 1 220 ? 4.038 -21.679 -41.911 1.00 95.00 220 CYS A N 1
ATOM 1665 C CA . CYS A 1 220 ? 3.793 -21.440 -43.330 1.00 95.00 220 CYS A CA 1
ATOM 1666 C C . CYS A 1 220 ? 4.136 -22.683 -44.158 1.00 95.00 220 CYS A C 1
ATOM 1668 O O . CYS A 1 220 ? 5.222 -23.249 -44.018 1.00 95.00 220 CYS A O 1
ATOM 1670 N N . TYR A 1 221 ? 3.231 -23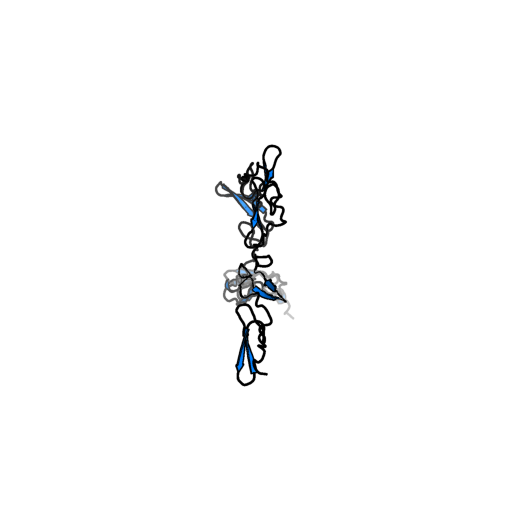.070 -45.050 1.00 94.44 221 TYR A N 1
ATOM 1671 C CA . TYR A 1 221 ? 3.465 -24.037 -46.115 1.00 94.44 221 TYR A CA 1
ATOM 1672 C C . TYR A 1 221 ? 3.662 -23.268 -47.416 1.00 94.44 221 TYR A C 1
ATOM 1674 O O . TYR A 1 221 ? 2.722 -22.679 -47.955 1.00 94.44 221 TYR A O 1
ATOM 1682 N N . CYS A 1 222 ? 4.912 -23.211 -47.867 1.00 91.50 222 CYS A N 1
ATOM 1683 C CA . CYS A 1 222 ? 5.289 -22.402 -49.015 1.00 91.50 222 CYS A CA 1
ATOM 1684 C C . CYS A 1 222 ? 4.762 -22.996 -50.320 1.00 91.50 222 CYS A C 1
ATOM 1686 O O . CYS A 1 222 ? 4.724 -24.213 -50.480 1.00 91.50 222 CYS A O 1
ATOM 1688 N N . SER A 1 223 ? 4.389 -22.122 -51.253 1.00 87.94 223 SER A N 1
ATOM 1689 C CA . SER A 1 223 ? 4.166 -22.506 -52.645 1.00 87.94 223 SER A CA 1
ATOM 1690 C C . SER A 1 223 ? 5.494 -22.858 -53.322 1.00 87.94 223 SER A C 1
ATOM 1692 O O . SER A 1 223 ? 6.555 -22.423 -52.874 1.00 87.94 223 SER A O 1
ATOM 1694 N N . ASP A 1 224 ? 5.445 -23.579 -54.446 1.00 82.12 224 ASP A N 1
ATOM 1695 C CA . ASP A 1 224 ? 6.614 -24.127 -55.169 1.00 82.12 224 ASP A CA 1
ATOM 1696 C C . ASP A 1 224 ? 7.679 -23.099 -55.609 1.00 82.12 224 ASP A C 1
ATOM 1698 O O . ASP A 1 224 ? 8.733 -23.462 -56.144 1.00 82.12 224 ASP A O 1
ATOM 1702 N N . ARG A 1 225 ? 7.395 -21.803 -55.450 1.00 78.75 225 ARG A N 1
ATOM 1703 C CA . ARG A 1 225 ? 8.279 -20.689 -55.813 1.00 78.75 225 ARG A CA 1
ATOM 1704 C C . ARG A 1 225 ? 8.968 -20.040 -54.618 1.00 78.75 225 ARG A C 1
ATOM 1706 O O . ARG A 1 225 ? 9.916 -19.292 -54.832 1.00 78.75 225 ARG A O 1
ATOM 1713 N N . TYR A 1 226 ? 8.539 -20.331 -53.392 1.00 86.12 226 TYR A N 1
ATOM 1714 C CA . TYR A 1 226 ? 9.036 -19.672 -52.189 1.00 86.12 226 TYR A CA 1
ATOM 1715 C C . TYR A 1 226 ? 9.543 -20.670 -51.143 1.00 86.12 226 TYR A C 1
ATOM 1717 O O . TYR A 1 226 ? 9.093 -21.810 -51.074 1.00 86.12 226 TYR A O 1
ATOM 1725 N N . TYR A 1 227 ? 10.461 -20.230 -50.283 1.00 84.31 227 TYR A N 1
ATOM 1726 C CA . TYR A 1 227 ? 11.014 -21.029 -49.194 1.00 84.31 227 TYR A CA 1
ATOM 1727 C C . TYR A 1 227 ? 11.363 -20.194 -47.952 1.00 84.31 227 TYR A C 1
ATOM 1729 O O . TYR A 1 227 ? 11.235 -18.963 -47.905 1.00 84.31 227 TYR A O 1
ATOM 1737 N N . GLY A 1 228 ? 11.808 -20.896 -46.908 1.00 85.06 228 GLY A N 1
ATOM 1738 C CA . GLY A 1 228 ? 12.136 -20.334 -45.600 1.00 85.06 228 GLY A CA 1
ATOM 1739 C C . GLY A 1 228 ? 10.929 -20.261 -44.664 1.00 85.06 228 GLY A C 1
ATOM 1740 O O . GLY A 1 228 ? 9.794 -20.475 -45.075 1.00 85.06 228 GLY A O 1
ATOM 1741 N N . LYS A 1 229 ? 11.179 -19.930 -43.389 1.00 90.19 229 LYS A N 1
ATOM 1742 C CA . LYS A 1 229 ? 10.175 -19.971 -42.304 1.00 90.19 229 LYS A CA 1
ATOM 1743 C C . LYS A 1 229 ? 8.864 -19.246 -42.643 1.00 90.19 229 LYS A C 1
ATOM 1745 O O . LYS A 1 229 ? 7.796 -19.712 -42.268 1.00 90.19 229 LYS A O 1
ATOM 1750 N N . ASN A 1 230 ? 8.972 -18.135 -43.372 1.00 93.31 230 ASN A N 1
ATOM 1751 C CA . ASN A 1 230 ? 7.852 -17.254 -43.700 1.00 93.31 230 ASN A CA 1
ATOM 1752 C C . ASN A 1 230 ? 7.535 -17.234 -45.204 1.00 93.31 230 ASN A C 1
ATOM 1754 O O . ASN A 1 230 ? 6.780 -16.375 -45.642 1.00 93.31 230 ASN A O 1
ATOM 1758 N N . CYS A 1 231 ? 8.138 -18.110 -46.016 1.00 92.19 231 CYS A N 1
ATOM 1759 C CA . CYS A 1 231 ? 7.915 -18.169 -47.469 1.00 92.19 231 CYS A CA 1
ATOM 1760 C C . CYS A 1 231 ? 8.133 -16.832 -48.203 1.00 92.19 231 CYS A C 1
ATOM 1762 O O . CYS A 1 231 ? 7.433 -16.522 -49.158 1.00 92.19 231 CYS A O 1
ATOM 1764 N N . LYS A 1 232 ? 9.084 -16.012 -47.735 1.00 92.19 232 LYS A N 1
ATOM 1765 C CA . LYS A 1 232 ? 9.426 -14.707 -48.339 1.00 92.19 232 LYS A CA 1
ATOM 1766 C C . LYS A 1 232 ? 10.668 -14.761 -49.230 1.00 92.19 232 LYS A C 1
ATOM 1768 O O . LYS A 1 232 ? 11.028 -13.753 -49.822 1.00 92.19 232 LYS A O 1
ATOM 1773 N N . LYS A 1 233 ? 11.354 -15.905 -49.281 1.00 86.69 233 LYS A N 1
ATOM 1774 C CA . LYS A 1 233 ? 12.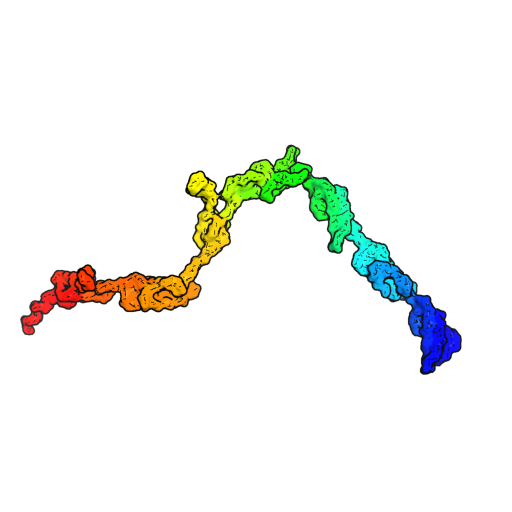518 -16.102 -50.149 1.00 86.69 233 LYS A CA 1
ATOM 1775 C C . LYS A 1 233 ? 12.063 -16.806 -51.411 1.00 86.69 233 LYS A C 1
ATOM 1777 O O . LYS A 1 233 ? 11.415 -17.836 -51.296 1.00 86.69 233 LYS A O 1
ATOM 1782 N N . GLU A 1 234 ? 12.395 -16.270 -52.574 1.00 83.44 234 GLU A N 1
ATOM 1783 C CA . GLU A 1 234 ? 12.100 -16.905 -53.859 1.00 83.44 234 GLU A CA 1
ATOM 1784 C C . GLU A 1 234 ? 13.191 -17.905 -54.218 1.00 83.44 234 GLU A C 1
ATOM 1786 O O . GLU A 1 234 ? 14.376 -17.615 -54.040 1.00 83.44 234 GLU A O 1
ATOM 1791 N N . PHE A 1 235 ? 12.793 -19.072 -54.724 1.00 73.94 235 PHE A N 1
ATOM 1792 C CA . PHE A 1 235 ? 13.735 -19.989 -55.352 1.00 73.94 235 PHE A CA 1
ATOM 1793 C C . PHE A 1 235 ? 14.327 -19.313 -56.585 1.00 73.94 235 PHE A C 1
ATOM 1795 O O . PHE A 1 235 ? 13.598 -18.923 -57.501 1.00 73.94 235 PHE A O 1
ATOM 1802 N N . ASN A 1 236 ? 15.648 -19.210 -56.633 1.00 69.94 236 ASN A N 1
ATOM 1803 C CA . ASN A 1 236 ? 16.334 -18.858 -57.863 1.00 69.94 236 ASN A CA 1
ATOM 1804 C C . ASN A 1 236 ? 16.483 -20.108 -58.752 1.00 69.94 236 ASN A C 1
ATOM 1806 O O . ASN A 1 236 ? 16.274 -21.250 -58.331 1.00 69.94 236 ASN A O 1
ATOM 1810 N N . ALA A 1 237 ? 16.868 -19.897 -60.010 1.00 64.62 237 ALA A N 1
ATOM 1811 C CA . ALA A 1 237 ? 17.017 -20.984 -60.974 1.00 64.62 237 ALA A CA 1
ATOM 1812 C C . ALA A 1 237 ? 18.123 -22.004 -60.602 1.00 64.62 237 ALA A C 1
ATOM 1814 O O . ALA A 1 237 ? 18.115 -23.116 -61.123 1.00 64.62 237 ALA A O 1
ATOM 1815 N N . CYS A 1 238 ? 19.044 -21.661 -59.694 1.00 69.56 238 CYS A N 1
ATOM 1816 C CA . CYS A 1 238 ? 20.106 -22.541 -59.198 1.00 69.56 238 CYS A CA 1
ATOM 1817 C C . CYS A 1 238 ? 19.693 -23.398 -57.990 1.00 69.56 238 CYS A C 1
ATOM 1819 O O . CYS A 1 238 ? 20.254 -24.477 -57.799 1.00 69.56 238 CYS A O 1
ATOM 1821 N N . ASP A 1 239 ? 18.689 -22.981 -57.216 1.00 70.62 239 ASP A N 1
ATOM 1822 C CA . ASP A 1 239 ? 18.232 -23.705 -56.022 1.00 70.62 239 ASP A CA 1
ATOM 1823 C C . ASP A 1 239 ? 17.561 -25.051 -56.373 1.00 70.62 239 ASP A C 1
ATOM 1825 O O . ASP A 1 239 ? 17.564 -25.996 -55.581 1.00 70.62 239 ASP A O 1
ATOM 1829 N N . ARG A 1 240 ? 17.041 -25.188 -57.602 1.00 66.06 240 ARG A N 1
ATOM 1830 C CA . ARG A 1 240 ? 16.455 -26.436 -58.131 1.00 66.06 240 ARG A CA 1
ATOM 1831 C C . ARG A 1 240 ? 17.491 -27.453 -58.638 1.00 66.06 240 ARG A C 1
ATOM 1833 O O . ARG A 1 240 ? 17.107 -28.419 -59.286 1.00 66.06 240 ARG A O 1
ATOM 1840 N N . HIS A 1 241 ? 18.776 -27.255 -58.331 1.00 64.75 241 HIS A N 1
ATOM 1841 C CA . HIS A 1 241 ? 19.890 -28.123 -58.742 1.00 64.75 241 HIS A CA 1
ATOM 1842 C C . HIS A 1 241 ? 19.910 -28.414 -60.260 1.00 64.75 241 HIS A C 1
ATOM 1844 O O . HIS A 1 241 ? 19.808 -29.568 -60.674 1.00 64.75 241 HIS A O 1
ATOM 1850 N N . PRO A 1 242 ? 20.056 -27.389 -61.122 1.00 66.62 242 PRO A N 1
ATOM 1851 C CA . PRO A 1 242 ? 20.068 -27.576 -62.576 1.00 66.62 242 PRO A CA 1
ATOM 1852 C C . PRO A 1 242 ? 21.337 -28.276 -63.101 1.00 66.62 242 PRO A C 1
ATOM 1854 O O . PRO A 1 242 ? 21.345 -28.760 -64.229 1.00 66.62 242 PRO A O 1
ATOM 1857 N N . CYS A 1 243 ? 22.410 -28.339 -62.304 1.00 73.56 243 CYS A N 1
ATOM 1858 C CA . CYS A 1 243 ? 23.698 -28.906 -62.706 1.00 73.56 243 CYS A CA 1
ATOM 1859 C C . CYS A 1 243 ? 23.866 -30.344 -62.207 1.00 73.56 243 CYS A C 1
ATOM 1861 O O . CYS A 1 243 ? 23.535 -30.657 -61.063 1.00 73.56 243 CYS A O 1
ATOM 1863 N N . ALA A 1 244 ? 24.405 -31.216 -63.059 1.00 70.19 244 ALA A N 1
ATOM 1864 C CA . ALA A 1 244 ? 24.517 -32.643 -62.793 1.00 70.19 244 ALA A CA 1
ATOM 1865 C C . ALA A 1 244 ? 25.382 -32.966 -61.568 1.00 70.19 244 ALA A C 1
ATOM 1867 O O . ALA A 1 244 ? 26.539 -32.554 -61.464 1.00 70.19 244 ALA A O 1
ATOM 1868 N N . THR A 1 245 ? 24.855 -33.821 -60.692 1.00 62.94 245 THR A N 1
ATOM 1869 C CA . THR A 1 245 ? 25.585 -34.405 -59.556 1.00 62.94 245 THR A CA 1
ATOM 1870 C C . THR A 1 245 ? 26.682 -35.382 -59.993 1.00 62.94 245 THR A C 1
ATOM 1872 O O . THR A 1 245 ? 27.645 -35.582 -59.256 1.00 62.94 245 THR A O 1
ATOM 1875 N N . GLN A 1 246 ? 26.581 -35.937 -61.209 1.00 58.31 246 GLN A N 1
ATOM 1876 C CA . GLN A 1 246 ? 27.547 -36.877 -61.795 1.00 58.31 246 GLN A CA 1
ATOM 1877 C C . GLN A 1 246 ? 28.944 -36.271 -62.007 1.00 58.31 246 GLN A C 1
ATOM 1879 O O . GLN A 1 246 ? 29.928 -37.001 -61.962 1.00 58.31 246 GLN A O 1
ATOM 1884 N N . ALA A 1 247 ? 29.067 -34.942 -62.102 1.00 59.31 247 ALA A N 1
ATOM 1885 C CA . ALA A 1 247 ? 30.352 -34.238 -62.107 1.00 59.31 247 ALA A CA 1
ATOM 1886 C C . ALA A 1 247 ? 31.007 -34.160 -60.703 1.00 59.31 247 ALA A C 1
ATOM 1888 O O . ALA A 1 247 ? 31.670 -33.177 -60.363 1.00 59.31 247 ALA A O 1
ATOM 1889 N N . GLY A 1 248 ? 30.756 -35.150 -59.838 1.00 60.19 248 GLY A N 1
ATOM 1890 C CA . GLY A 1 248 ? 31.241 -35.204 -58.455 1.00 60.19 248 GLY A CA 1
ATOM 1891 C C . GLY A 1 248 ? 30.787 -34.029 -57.582 1.00 60.19 248 GLY A C 1
ATOM 1892 O O . GLY A 1 248 ? 31.514 -33.635 -56.675 1.00 60.19 248 GLY A O 1
ATOM 1893 N N . GLY A 1 249 ? 29.644 -33.408 -57.900 1.00 63.22 249 GLY A N 1
ATOM 1894 C CA . GLY A 1 249 ? 29.166 -32.187 -57.233 1.00 63.22 249 GLY A CA 1
ATOM 1895 C C . GLY A 1 249 ? 30.005 -30.927 -57.498 1.00 63.22 249 GLY A C 1
ATOM 1896 O O . GLY A 1 249 ? 29.815 -29.922 -56.820 1.00 63.22 249 GLY A O 1
ATOM 1897 N N . ARG A 1 250 ? 30.935 -30.954 -58.466 1.00 69.12 250 ARG A N 1
ATOM 1898 C CA . ARG A 1 250 ? 31.848 -29.832 -58.768 1.00 69.12 250 ARG A CA 1
ATOM 1899 C C . ARG A 1 250 ? 31.296 -28.828 -59.783 1.00 69.12 250 ARG A C 1
ATOM 1901 O O . ARG A 1 250 ? 31.927 -27.802 -60.020 1.00 69.12 250 ARG A O 1
ATOM 1908 N N . ALA A 1 251 ? 30.155 -29.115 -60.406 1.00 74.56 251 ALA A N 1
ATOM 1909 C CA . ALA A 1 251 ? 29.506 -28.179 -61.316 1.00 74.56 251 ALA A CA 1
ATOM 1910 C C . ALA A 1 251 ? 28.872 -27.025 -60.524 1.00 74.56 251 ALA A C 1
ATOM 1912 O O . ALA A 1 251 ? 28.066 -27.251 -59.622 1.00 74.56 251 ALA A O 1
ATOM 1913 N N . VAL A 1 252 ? 29.227 -25.785 -60.870 1.00 81.69 252 VAL A N 1
ATOM 1914 C CA . VAL A 1 252 ? 28.746 -24.585 -60.169 1.00 81.69 252 VAL A CA 1
ATOM 1915 C C . VAL A 1 252 ? 27.640 -23.937 -60.987 1.00 81.69 252 VAL A C 1
ATOM 1917 O O . VAL A 1 252 ? 27.870 -23.518 -62.120 1.00 81.69 252 VAL A O 1
ATOM 1920 N N . CYS A 1 253 ? 26.442 -23.816 -60.416 1.00 77.38 253 CYS A N 1
ATOM 1921 C CA . CYS A 1 253 ? 25.376 -23.047 -61.049 1.00 77.38 253 CYS A CA 1
ATOM 1922 C C . CYS A 1 253 ? 25.631 -21.544 -60.899 1.00 77.38 253 CYS A C 1
ATOM 1924 O O . CYS A 1 253 ? 25.886 -21.051 -59.799 1.00 77.38 253 CYS A O 1
ATOM 1926 N N . LYS A 1 254 ? 25.527 -20.809 -62.005 1.00 79.75 254 LYS A N 1
ATOM 1927 C CA . LYS A 1 254 ? 25.582 -19.350 -62.068 1.00 79.75 254 LYS A CA 1
ATOM 1928 C C . LYS A 1 254 ? 24.288 -18.800 -62.643 1.00 79.75 254 LYS A C 1
ATOM 1930 O O . LYS A 1 254 ? 23.749 -19.329 -63.613 1.00 79.75 254 LYS A O 1
ATOM 1935 N N . PHE A 1 255 ? 23.824 -17.697 -62.072 1.00 71.44 255 PHE A N 1
ATOM 1936 C CA . PHE A 1 255 ? 22.666 -16.968 -62.568 1.00 71.44 255 PHE A CA 1
ATOM 1937 C C . PHE A 1 255 ? 23.133 -15.843 -63.497 1.00 71.44 255 PHE A C 1
ATOM 1939 O O . PHE A 1 255 ? 23.752 -14.883 -63.039 1.00 71.44 255 PHE A O 1
ATOM 1946 N N . VAL A 1 256 ? 22.881 -15.978 -64.802 1.00 70.62 256 VAL A N 1
ATOM 1947 C CA . VAL A 1 256 ? 23.320 -15.018 -65.829 1.00 70.62 256 VAL A CA 1
ATOM 1948 C C . VAL A 1 256 ? 22.122 -14.667 -66.710 1.00 70.62 256 VAL A C 1
ATOM 1950 O O . VAL A 1 256 ? 21.459 -15.555 -67.238 1.00 70.62 256 VAL A O 1
ATOM 1953 N N . ASN A 1 257 ? 21.823 -13.372 -66.859 1.00 64.81 257 ASN A N 1
ATOM 1954 C CA . ASN A 1 257 ? 20.736 -12.853 -67.707 1.00 64.81 257 ASN A CA 1
ATOM 1955 C C . ASN A 1 257 ? 19.350 -13.493 -67.466 1.00 64.81 257 ASN A C 1
ATOM 1957 O O . ASN A 1 257 ? 18.582 -13.679 -68.404 1.00 64.81 257 ASN A O 1
ATOM 1961 N N . GLY A 1 258 ? 19.021 -13.842 -66.218 1.00 62.03 258 GLY A N 1
ATOM 1962 C CA . GLY A 1 258 ? 17.720 -14.428 -65.866 1.00 62.03 258 GLY A CA 1
ATOM 1963 C C . GLY A 1 258 ? 17.627 -15.951 -66.015 1.00 62.03 258 GLY A C 1
ATOM 1964 O O . GLY A 1 258 ? 16.594 -16.523 -65.672 1.00 62.03 258 GLY A O 1
ATOM 1965 N N . PHE A 1 259 ? 18.695 -16.618 -66.461 1.00 65.00 259 PHE A N 1
ATOM 1966 C CA . PHE A 1 259 ? 18.744 -18.070 -66.628 1.00 65.00 259 PHE A CA 1
ATOM 1967 C C . PHE A 1 259 ? 19.814 -18.698 -65.725 1.00 65.00 259 PHE A C 1
ATOM 1969 O O . PHE A 1 259 ? 20.877 -18.118 -65.484 1.00 65.00 259 PHE A O 1
ATOM 1976 N N . ALA A 1 260 ? 19.540 -19.907 -65.226 1.00 72.44 260 ALA A N 1
ATOM 1977 C CA . ALA A 1 260 ? 20.578 -20.740 -64.630 1.00 72.44 260 ALA A CA 1
ATOM 1978 C C . ALA A 1 260 ? 21.511 -21.257 -65.728 1.00 72.44 260 ALA A C 1
ATOM 1980 O O . ALA A 1 260 ? 21.066 -21.720 -66.777 1.00 72.44 260 ALA A O 1
ATOM 1981 N N . THR A 1 261 ? 22.809 -21.185 -65.476 1.00 77.25 261 THR A N 1
ATOM 1982 C CA . THR A 1 261 ? 23.860 -21.691 -66.360 1.00 77.25 261 THR A CA 1
ATOM 1983 C C . THR A 1 261 ? 24.836 -22.500 -65.526 1.00 77.25 261 THR A C 1
ATOM 1985 O O . THR A 1 261 ? 25.244 -22.064 -64.451 1.00 77.25 261 THR A O 1
ATOM 1988 N N . CYS A 1 262 ? 25.203 -23.691 -65.985 1.00 81.06 262 CYS A N 1
ATOM 1989 C CA . CYS A 1 262 ? 26.154 -24.524 -65.264 1.00 81.06 262 CYS A CA 1
ATOM 1990 C C . CYS A 1 262 ? 27.573 -24.268 -65.762 1.00 81.06 262 CYS A C 1
ATOM 1992 O O . CYS A 1 262 ? 27.865 -24.402 -66.949 1.00 81.06 262 CYS A O 1
ATOM 1994 N N . GLN A 1 263 ? 28.471 -23.927 -64.842 1.00 84.94 263 GLN A N 1
ATOM 1995 C CA . GLN A 1 263 ? 29.902 -23.955 -65.097 1.00 84.94 263 GLN A CA 1
ATOM 1996 C C . GLN A 1 263 ? 30.413 -25.373 -64.841 1.00 84.94 263 GLN A C 1
ATOM 1998 O O . GLN A 1 263 ? 30.469 -25.830 -63.696 1.00 84.94 263 GLN A O 1
ATOM 2003 N N . CYS A 1 264 ? 30.768 -26.066 -65.921 1.00 80.25 264 CYS A N 1
ATOM 2004 C CA . CYS A 1 264 ? 31.235 -27.444 -65.860 1.00 80.25 264 CYS A CA 1
ATOM 2005 C C . CYS A 1 264 ? 32.715 -27.535 -65.467 1.00 80.25 264 CYS A C 1
ATOM 2007 O O . CYS A 1 264 ? 33.504 -26.685 -65.889 1.00 80.25 264 CYS A O 1
ATOM 2009 N N . PRO A 1 265 ? 33.110 -28.572 -64.704 1.00 80.19 265 PRO A N 1
ATOM 2010 C CA . PRO A 1 265 ? 34.512 -28.959 -64.556 1.00 80.19 265 PRO A CA 1
ATOM 2011 C C . PRO A 1 265 ? 35.138 -29.295 -65.913 1.00 80.19 265 PRO A C 1
ATOM 2013 O O . PRO A 1 265 ? 34.419 -29.625 -66.857 1.00 80.19 265 PRO A O 1
ATOM 2016 N N . GLU A 1 266 ? 36.468 -29.256 -66.008 1.00 80.88 266 GLU A N 1
ATOM 2017 C CA . GLU A 1 266 ? 37.183 -29.438 -67.282 1.00 80.88 266 GLU A CA 1
ATOM 2018 C C . GLU A 1 266 ? 36.816 -30.738 -68.009 1.00 80.88 266 GLU A C 1
ATOM 2020 O O . GLU A 1 266 ? 36.699 -30.733 -69.236 1.00 80.88 266 GLU A O 1
ATOM 2025 N N . ASP A 1 267 ? 36.516 -31.797 -67.259 1.00 81.44 267 ASP A N 1
ATOM 2026 C CA . ASP A 1 267 ? 36.202 -33.131 -67.778 1.00 81.44 267 ASP A CA 1
ATOM 2027 C C . ASP A 1 267 ? 34.759 -33.273 -68.295 1.00 81.44 267 ASP A C 1
ATOM 2029 O O . ASP A 1 267 ? 34.424 -34.286 -68.909 1.00 81.44 267 ASP A O 1
ATOM 2033 N N . TYR A 1 268 ? 33.895 -32.274 -68.071 1.00 79.94 268 TYR A N 1
ATOM 2034 C CA . TYR A 1 268 ? 32.464 -32.331 -68.387 1.00 79.94 268 TYR A CA 1
ATOM 2035 C C . TYR A 1 268 ? 32.020 -31.203 -69.327 1.00 79.94 268 TYR A C 1
ATOM 2037 O O . TYR A 1 268 ? 32.605 -30.119 -69.377 1.00 79.94 268 TYR A O 1
ATOM 2045 N N . SER A 1 269 ? 30.967 -31.450 -70.104 1.00 79.12 269 SER A N 1
ATOM 2046 C CA . SER A 1 269 ? 30.384 -30.496 -71.051 1.00 79.12 269 SER A CA 1
ATOM 2047 C C . SER A 1 269 ? 28.852 -30.588 -71.114 1.00 79.12 269 SER A C 1
ATOM 2049 O O . SER A 1 269 ? 28.217 -31.442 -70.486 1.00 79.12 269 SER A O 1
ATOM 2051 N N . GLY A 1 270 ? 28.252 -29.667 -71.873 1.00 74.06 270 GLY A N 1
ATOM 2052 C CA . GLY A 1 270 ? 26.806 -29.524 -72.041 1.00 74.06 270 GLY A CA 1
ATOM 2053 C C . GLY A 1 270 ? 26.154 -28.593 -71.020 1.00 74.06 270 GLY A C 1
ATOM 2054 O O . GLY A 1 270 ? 26.747 -28.243 -70.005 1.00 74.06 270 GLY A O 1
ATOM 2055 N N . TYR A 1 271 ? 24.906 -28.206 -71.296 1.00 75.62 271 TYR A N 1
ATOM 2056 C CA . TYR A 1 271 ? 24.176 -27.177 -70.540 1.00 75.62 271 TYR A CA 1
ATOM 2057 C C . TYR A 1 271 ? 24.015 -27.497 -69.041 1.00 75.62 271 TYR A C 1
ATOM 2059 O O . TYR A 1 271 ? 24.073 -26.588 -68.220 1.00 75.62 271 TYR A O 1
ATOM 2067 N N . ASN A 1 272 ? 23.922 -28.786 -68.686 1.00 75.25 272 ASN A N 1
ATOM 2068 C CA . ASN A 1 272 ? 23.814 -29.263 -67.301 1.00 75.25 272 ASN A CA 1
ATOM 2069 C C . ASN A 1 272 ? 25.053 -30.046 -66.825 1.00 75.25 272 ASN A C 1
ATOM 2071 O O . ASN A 1 272 ? 24.992 -30.691 -65.783 1.00 75.25 272 ASN A O 1
ATOM 2075 N N . CYS A 1 273 ? 26.170 -30.030 -67.563 1.00 80.00 273 CYS A N 1
ATOM 2076 C CA . CYS A 1 273 ? 27.392 -30.785 -67.232 1.00 80.00 273 CYS A CA 1
ATOM 2077 C C . CYS A 1 273 ? 27.203 -32.310 -67.122 1.00 80.00 273 CYS A C 1
ATOM 2079 O O . CYS A 1 273 ? 27.841 -32.961 -66.298 1.00 80.00 273 CYS A O 1
ATOM 2081 N N . LEU A 1 274 ? 26.312 -32.875 -67.944 1.00 78.69 274 LEU A N 1
ATOM 2082 C CA . LEU A 1 274 ? 25.985 -34.308 -67.957 1.00 78.69 274 LEU A CA 1
ATOM 2083 C C . LEU A 1 274 ? 26.927 -35.149 -68.832 1.00 78.69 274 LEU A C 1
ATOM 2085 O O . LEU A 1 274 ? 26.943 -36.368 -68.701 1.00 78.69 274 LEU A O 1
ATOM 2089 N N . PHE A 1 275 ? 27.702 -34.534 -69.728 1.00 77.44 275 PHE A N 1
ATOM 2090 C CA . PHE A 1 275 ? 28.512 -35.273 -70.698 1.00 77.44 275 PHE A CA 1
ATOM 2091 C C . PHE A 1 275 ? 29.983 -35.282 -70.286 1.00 77.44 275 PHE A C 1
ATOM 2093 O O . PHE A 1 275 ? 30.601 -34.225 -70.209 1.00 77.44 275 PHE A O 1
ATOM 2100 N N . CYS A 1 276 ? 30.556 -36.461 -70.040 1.00 77.00 276 CYS A N 1
ATOM 2101 C CA . CYS A 1 276 ? 31.992 -36.616 -69.797 1.00 77.00 276 CYS A CA 1
ATOM 2102 C C . CYS A 1 276 ? 32.755 -36.562 -71.129 1.00 77.00 276 CYS A C 1
ATOM 2104 O O . CYS A 1 276 ? 32.494 -37.359 -72.032 1.00 77.00 276 CYS A O 1
ATOM 2106 N N . LYS A 1 277 ? 33.718 -35.646 -71.261 1.00 74.56 277 LYS A N 1
ATOM 2107 C CA . LYS A 1 277 ? 34.479 -35.430 -72.504 1.00 74.56 277 LYS A CA 1
ATOM 2108 C C . LYS A 1 277 ? 35.348 -36.636 -72.889 1.00 74.56 277 LYS A C 1
ATOM 2110 O O . LYS A 1 277 ? 35.549 -36.884 -74.077 1.00 74.56 277 LYS A O 1
ATOM 2115 N N . PHE A 1 278 ? 35.797 -37.419 -71.905 1.00 66.81 278 PHE A N 1
ATOM 2116 C CA . PHE A 1 278 ? 36.665 -38.590 -72.098 1.00 66.81 278 PHE A CA 1
ATOM 2117 C C . PHE A 1 278 ? 35.932 -39.865 -72.541 1.00 66.81 278 PHE A C 1
ATOM 2119 O O . PHE A 1 278 ? 36.580 -40.855 -72.859 1.00 66.81 278 PHE A O 1
ATOM 2126 N N . ALA A 1 279 ? 34.596 -39.864 -72.601 1.00 57.78 279 ALA A N 1
ATOM 2127 C CA . ALA A 1 279 ? 33.837 -41.030 -73.065 1.00 57.78 279 ALA A CA 1
ATOM 2128 C C . ALA A 1 279 ? 33.838 -41.190 -74.603 1.00 57.78 279 ALA A C 1
ATOM 2130 O O . ALA A 1 279 ? 33.404 -42.217 -75.118 1.00 57.78 279 ALA A O 1
ATOM 2131 N N . SER A 1 280 ? 34.348 -40.202 -75.344 1.00 54.19 280 SER A N 1
ATOM 2132 C CA . SER A 1 280 ? 34.318 -40.178 -76.817 1.00 54.19 280 SER A CA 1
ATOM 2133 C C . SER A 1 280 ? 35.430 -41.000 -77.488 1.00 54.19 280 SER A C 1
ATOM 2135 O O . SER A 1 280 ? 35.439 -41.115 -78.709 1.00 54.19 280 SER A O 1
ATOM 2137 N N . SER A 1 281 ? 36.374 -41.564 -76.728 1.00 53.41 281 SER A N 1
ATOM 2138 C CA . SER A 1 281 ? 37.539 -42.301 -77.251 1.00 53.41 281 SER A CA 1
ATOM 2139 C C . SER A 1 281 ? 37.480 -43.825 -77.046 1.00 53.41 281 SER A C 1
ATOM 2141 O O . SER A 1 281 ? 38.480 -44.496 -77.275 1.00 53.41 281 SER A O 1
ATOM 2143 N N . ILE A 1 282 ? 36.331 -44.392 -76.643 1.00 53.69 282 ILE A N 1
ATOM 2144 C CA . ILE A 1 282 ? 36.185 -45.842 -76.355 1.00 53.69 282 ILE A CA 1
ATOM 2145 C C . ILE A 1 282 ? 35.176 -46.561 -77.287 1.00 53.69 282 ILE A C 1
ATOM 2147 O O . ILE A 1 282 ? 34.949 -47.755 -77.152 1.00 53.69 282 ILE A O 1
ATOM 2151 N N . LEU A 1 283 ? 34.626 -45.901 -78.314 1.00 47.00 283 LEU A N 1
ATOM 2152 C CA . LEU A 1 283 ? 33.782 -46.555 -79.338 1.00 47.00 283 LEU A CA 1
ATOM 2153 C C . LEU A 1 283 ? 34.483 -46.658 -80.704 1.00 47.00 283 LEU A C 1
ATOM 2155 O O . LEU A 1 283 ? 33.946 -46.254 -81.732 1.00 47.00 283 LEU A O 1
ATOM 2159 N N . GLN A 1 284 ? 35.700 -47.200 -80.708 1.00 48.38 284 GLN A N 1
ATOM 2160 C CA . GLN A 1 284 ? 36.314 -47.797 -81.898 1.00 48.38 284 GLN A CA 1
ATOM 2161 C C . GLN A 1 284 ? 36.902 -49.161 -81.526 1.00 48.38 284 GLN A C 1
ATOM 2163 O O . GLN A 1 284 ? 38.109 -49.284 -81.356 1.00 48.38 284 GLN A O 1
ATOM 2168 N N . TYR A 1 285 ? 36.025 -50.151 -81.355 1.00 40.62 285 TYR A N 1
ATOM 2169 C CA . TYR A 1 285 ? 36.258 -51.574 -81.619 1.00 40.62 285 TYR A CA 1
ATOM 2170 C C . TYR A 1 285 ? 34.914 -52.221 -81.947 1.00 40.62 285 TYR A C 1
ATOM 2172 O O . TYR A 1 285 ? 33.930 -51.897 -81.242 1.00 40.62 285 TYR A O 1
#

Sequence (285 aa):
QSCNGNPCMQGVCYNIQGAVKCLCYYGFTGQSCQTGDYCNSNPCQNKGICSNSPNNYTCQCVYPFRGSSCQIPYDKCRGIPCQNGATCRTFWFGFKCQCPQYYTGLLCETYIAKACVPNPCRNGAVCYPNILDYYCHCVNGYSGKNCSEGNGFCDSFPCQNGGHCEYIYHLGIRKGTCDCRRGFTGKLCEKIDHPKQITCADNPCGPGSTCLDLALGYKCYCSDRYYGKNCKKEFNACDRHPCATQAGGRAVCKFVNGFATCQCPEDYSGYNCLFCKFASSILQY

Radius of gyration: 51.06 Å; Cα contacts (8 Å, |Δi|>4): 557; chains: 1; bounding box: 112×69×127 Å